Protein AF-A0A935NVR6-F1 (afdb_monomer_lite)

Structure (mmCIF, N/CA/C/O backbone):
data_AF-A0A935NVR6-F1
#
_entry.id   AF-A0A935NVR6-F1
#
loop_
_atom_site.group_PDB
_atom_site.id
_atom_site.type_symbol
_atom_site.label_atom_id
_atom_site.label_alt_id
_atom_site.label_comp_id
_atom_site.label_asym_id
_atom_site.label_entity_id
_atom_site.label_seq_id
_atom_site.pdbx_PDB_ins_code
_atom_site.Cartn_x
_atom_site.Cartn_y
_atom_site.Cartn_z
_atom_site.occupancy
_atom_site.B_iso_or_equiv
_atom_site.auth_seq_id
_atom_site.auth_comp_id
_atom_site.auth_asym_id
_atom_site.auth_atom_id
_atom_site.pdbx_PDB_model_num
ATOM 1 N N . MET A 1 1 ? 27.266 6.118 6.227 1.00 36.09 1 MET A N 1
ATOM 2 C CA . MET A 1 1 ? 27.536 4.668 6.108 1.00 36.09 1 MET A CA 1
ATOM 3 C C . MET A 1 1 ? 27.111 3.986 7.404 1.00 36.09 1 MET A C 1
ATOM 5 O O . MET A 1 1 ? 27.912 3.891 8.323 1.00 36.09 1 MET A O 1
ATOM 9 N N . GLY A 1 2 ? 25.837 3.611 7.532 1.00 36.72 2 GLY A N 1
ATOM 10 C CA . GLY A 1 2 ? 25.325 2.895 8.706 1.00 36.72 2 GLY A CA 1
ATOM 11 C C . GLY A 1 2 ? 25.130 1.425 8.355 1.00 36.72 2 GLY A C 1
ATOM 12 O O . GLY A 1 2 ? 24.302 1.118 7.507 1.00 36.72 2 GLY A O 1
ATOM 13 N N . GLY A 1 3 ? 25.930 0.537 8.948 1.00 35.28 3 GLY A N 1
ATOM 14 C CA . GLY A 1 3 ? 25.807 -0.911 8.774 1.00 35.28 3 GLY A CA 1
ATOM 15 C C . GLY A 1 3 ? 24.832 -1.512 9.786 1.00 35.28 3 GLY A C 1
ATOM 16 O O . GLY A 1 3 ? 24.908 -1.201 10.973 1.00 35.28 3 GLY A O 1
ATOM 17 N N . CYS A 1 4 ? 23.935 -2.382 9.319 1.00 40.88 4 CYS A N 1
ATOM 18 C CA . CYS A 1 4 ? 23.028 -3.160 10.161 1.00 40.88 4 CYS A CA 1
ATOM 19 C C . CYS A 1 4 ? 23.817 -4.116 11.069 1.00 40.88 4 CYS A C 1
ATOM 21 O O . CYS A 1 4 ? 24.561 -4.975 10.598 1.00 40.88 4 CYS A O 1
ATOM 23 N N . THR A 1 5 ? 23.627 -3.994 12.380 1.00 45.00 5 THR A N 1
ATOM 24 C CA . THR A 1 5 ? 24.368 -4.700 13.438 1.00 45.00 5 THR A CA 1
ATOM 25 C C . THR A 1 5 ? 23.929 -6.149 13.685 1.00 45.00 5 THR A C 1
ATOM 27 O O . THR A 1 5 ? 24.267 -6.698 14.728 1.00 45.00 5 THR A O 1
ATOM 30 N N . ASN A 1 6 ? 23.209 -6.802 12.761 1.00 38.66 6 ASN A N 1
ATOM 31 C CA . ASN A 1 6 ? 22.707 -8.162 13.014 1.00 38.66 6 ASN A CA 1
ATOM 32 C C . ASN A 1 6 ? 22.771 -9.156 11.839 1.00 38.66 6 ASN A C 1
ATOM 34 O O . ASN A 1 6 ? 22.177 -10.226 11.918 1.00 38.66 6 ASN A O 1
ATOM 38 N N . CYS A 1 7 ? 23.500 -8.853 10.760 1.00 45.50 7 CYS A N 1
ATOM 39 C CA . CYS A 1 7 ? 23.651 -9.783 9.635 1.00 45.50 7 CYS A CA 1
ATOM 40 C C . CYS A 1 7 ? 25.090 -10.309 9.566 1.00 45.50 7 CYS A C 1
ATOM 42 O O . CYS A 1 7 ? 25.981 -9.640 9.048 1.00 45.50 7 CYS A O 1
ATOM 44 N N . GLY A 1 8 ? 25.317 -11.532 10.052 1.00 38.88 8 GLY A N 1
ATOM 45 C CA . GLY A 1 8 ? 26.597 -12.252 9.954 1.00 38.88 8 GLY A CA 1
ATOM 46 C C . GLY A 1 8 ? 26.987 -12.711 8.538 1.00 38.88 8 GLY A C 1
ATOM 47 O O . GLY A 1 8 ? 27.864 -13.554 8.397 1.00 38.88 8 GLY A O 1
ATOM 48 N N . GLY A 1 9 ? 26.359 -12.175 7.488 1.00 39.62 9 GLY A N 1
ATOM 49 C CA . GLY A 1 9 ? 26.664 -12.488 6.093 1.00 39.62 9 GLY A CA 1
ATOM 50 C C . GLY A 1 9 ? 26.356 -11.297 5.192 1.00 39.62 9 GLY A C 1
ATOM 51 O O . GLY A 1 9 ? 25.198 -11.059 4.862 1.00 39.62 9 GLY A O 1
ATOM 52 N N . LYS A 1 10 ? 27.389 -10.538 4.805 1.00 43.16 10 LYS A N 1
ATOM 53 C CA . LYS A 1 10 ? 27.261 -9.421 3.852 1.00 43.16 10 LYS A CA 1
ATOM 54 C C . LYS A 1 10 ? 26.936 -9.903 2.430 1.00 43.16 10 LYS A C 1
ATOM 56 O O . LYS A 1 10 ? 26.136 -9.273 1.762 1.00 43.16 10 LYS A O 1
ATOM 61 N N . SER A 1 11 ? 27.446 -11.063 2.014 1.00 45.91 11 SER A N 1
ATOM 62 C CA . SER A 1 11 ? 27.237 -11.588 0.655 1.00 45.91 11 SER A CA 1
ATOM 63 C C . SER A 1 11 ? 25.777 -11.946 0.345 1.00 45.91 11 SER A C 1
ATOM 65 O O . SER A 1 11 ? 25.247 -11.529 -0.674 1.00 45.91 11 SER A O 1
ATOM 67 N N . GLY A 1 12 ? 25.078 -12.648 1.244 1.00 44.94 12 GLY A N 1
ATOM 68 C CA . GLY A 1 12 ? 23.706 -13.107 0.970 1.00 44.94 12 GLY A CA 1
ATOM 69 C C . GLY A 1 12 ? 22.641 -11.999 0.941 1.00 44.94 12 GLY A C 1
ATOM 70 O O . GLY A 1 12 ? 21.592 -12.173 0.325 1.00 44.94 12 GLY A O 1
ATOM 71 N N . CYS A 1 13 ? 22.891 -10.865 1.606 1.00 52.59 13 CYS A N 1
ATOM 72 C CA . CYS A 1 13 ? 21.997 -9.704 1.563 1.00 52.59 13 CYS A CA 1
ATOM 73 C C . CYS A 1 13 ? 22.160 -8.934 0.245 1.00 52.59 13 CYS A C 1
ATOM 75 O O . CYS A 1 13 ? 21.165 -8.547 -0.368 1.00 52.59 13 CYS A O 1
ATOM 77 N N . ASP A 1 14 ? 23.408 -8.770 -0.201 1.00 60.66 14 ASP A N 1
ATOM 78 C CA . ASP A 1 14 ? 23.751 -8.022 -1.410 1.00 60.66 14 ASP A CA 1
ATOM 79 C C . ASP A 1 14 ? 23.293 -8.762 -2.680 1.00 60.66 14 ASP A C 1
ATOM 81 O O . ASP A 1 14 ? 22.698 -8.140 -3.557 1.00 60.66 14 ASP A O 1
ATOM 85 N N . ASP A 1 15 ? 23.436 -10.093 -2.742 1.00 61.56 15 ASP A N 1
ATOM 86 C CA . ASP A 1 15 ? 22.989 -10.896 -3.895 1.00 61.56 15 ASP A CA 1
ATOM 87 C C . ASP A 1 15 ? 21.458 -10.875 -4.060 1.00 61.56 15 ASP A C 1
ATOM 89 O O . ASP A 1 15 ? 20.931 -10.708 -5.164 1.00 61.56 15 ASP A O 1
ATOM 93 N N . ARG A 1 16 ? 20.717 -10.989 -2.947 1.00 64.62 16 ARG A N 1
ATOM 94 C CA . ARG A 1 16 ? 19.247 -10.919 -2.953 1.00 64.62 16 ARG A CA 1
ATOM 95 C C . ARG A 1 16 ? 18.756 -9.528 -3.355 1.00 64.62 16 ARG A C 1
ATOM 97 O O . ARG A 1 16 ? 17.796 -9.427 -4.120 1.00 64.62 16 ARG A O 1
ATOM 104 N N . LYS A 1 17 ? 19.400 -8.467 -2.858 1.00 71.62 17 LYS A N 1
ATOM 105 C CA . LYS A 1 17 ? 19.086 -7.083 -3.245 1.00 71.62 17 LYS A CA 1
ATOM 106 C C . LYS A 1 17 ? 19.422 -6.818 -4.713 1.00 71.62 17 LYS A C 1
ATOM 108 O O . LYS A 1 17 ? 18.614 -6.205 -5.401 1.00 71.62 17 LYS A O 1
ATOM 113 N N . GLY A 1 18 ? 20.546 -7.332 -5.211 1.00 74.69 18 GLY A N 1
ATOM 114 C CA . GLY A 1 18 ? 20.937 -7.216 -6.618 1.00 74.69 18 GLY A CA 1
ATOM 115 C C . GLY A 1 18 ? 19.933 -7.875 -7.568 1.00 74.69 18 GLY A C 1
ATOM 116 O O . GLY A 1 18 ? 19.518 -7.258 -8.550 1.00 74.69 18 GLY A O 1
ATOM 117 N N . GLY A 1 19 ? 19.473 -9.089 -7.243 1.00 81.50 19 GLY A N 1
ATOM 118 C CA . GLY A 1 19 ? 18.429 -9.773 -8.014 1.00 81.50 19 GLY A CA 1
ATOM 119 C C . GLY A 1 19 ? 17.084 -9.040 -7.986 1.00 81.50 19 GLY A C 1
ATOM 120 O O . GLY A 1 19 ? 16.441 -8.890 -9.022 1.00 81.50 19 GLY A O 1
ATOM 121 N N . MET A 1 20 ? 16.687 -8.523 -6.818 1.00 88.75 20 MET A N 1
ATOM 122 C CA . MET A 1 20 ? 15.467 -7.722 -6.668 1.00 88.75 20 MET A CA 1
ATOM 123 C C . MET A 1 20 ? 15.516 -6.444 -7.515 1.00 88.75 20 MET A C 1
ATOM 125 O O . MET A 1 20 ? 14.575 -6.178 -8.257 1.00 88.75 20 MET A O 1
ATOM 129 N N . MET A 1 21 ? 16.604 -5.673 -7.437 1.00 92.31 21 MET A N 1
ATOM 130 C CA . MET A 1 21 ? 16.729 -4.426 -8.197 1.00 92.31 21 MET A CA 1
ATOM 131 C C . MET A 1 21 ? 16.823 -4.669 -9.702 1.00 92.31 21 MET A C 1
ATOM 133 O O . MET A 1 21 ? 16.224 -3.922 -10.463 1.00 92.31 21 MET A O 1
ATOM 137 N N . SER A 1 22 ? 17.448 -5.768 -10.135 1.00 92.19 22 SER A N 1
ATOM 138 C CA . SER A 1 22 ? 17.452 -6.148 -11.556 1.00 92.19 22 SER A CA 1
ATOM 139 C C . SER A 1 22 ? 16.031 -6.384 -12.089 1.00 92.19 22 SER A C 1
ATOM 141 O O . SER A 1 22 ? 15.703 -5.940 -13.186 1.00 92.19 22 SER A O 1
ATOM 143 N N . ALA A 1 23 ? 15.166 -7.034 -11.299 1.00 93.62 23 ALA A N 1
ATOM 144 C CA . ALA A 1 23 ? 13.764 -7.239 -11.669 1.00 93.62 23 ALA A CA 1
ATOM 145 C C . ALA A 1 23 ? 12.968 -5.922 -11.699 1.00 93.62 23 ALA A C 1
ATOM 147 O O . ALA A 1 23 ? 12.101 -5.745 -12.554 1.00 93.62 23 ALA A O 1
ATOM 148 N N . VAL A 1 24 ? 13.264 -4.991 -10.786 1.00 95.69 24 VAL A N 1
ATOM 149 C CA . VAL A 1 24 ? 12.685 -3.637 -10.794 1.00 95.69 24 VAL A CA 1
ATOM 150 C C . VAL A 1 24 ? 13.101 -2.881 -12.053 1.00 95.69 24 VAL A C 1
ATOM 152 O O . VAL A 1 24 ? 12.237 -2.341 -12.738 1.00 95.69 24 VAL A O 1
ATOM 155 N N . ASP A 1 25 ? 14.387 -2.876 -12.391 1.00 95.38 25 ASP A N 1
ATOM 156 C CA . ASP A 1 25 ? 14.913 -2.160 -13.556 1.00 95.38 25 ASP A CA 1
ATOM 157 C C . ASP A 1 25 ? 14.345 -2.713 -14.870 1.00 95.38 25 ASP A C 1
ATOM 159 O O . ASP A 1 25 ? 13.974 -1.945 -15.765 1.00 95.38 25 ASP A O 1
ATOM 163 N N . GLU A 1 26 ? 14.217 -4.041 -14.978 1.00 95.62 26 GLU A N 1
ATOM 164 C CA . GLU A 1 26 ? 13.556 -4.697 -16.110 1.00 95.62 26 GLU A CA 1
ATOM 165 C C . GLU A 1 26 ? 12.088 -4.267 -16.214 1.00 95.62 26 GLU A C 1
ATOM 167 O O . GLU A 1 26 ? 11.641 -3.841 -17.284 1.00 95.62 26 GLU A O 1
ATOM 172 N N . ALA A 1 27 ? 11.347 -4.325 -15.101 1.00 96.62 27 ALA A N 1
ATOM 173 C CA . ALA A 1 27 ? 9.946 -3.926 -15.069 1.00 96.62 27 ALA A CA 1
ATOM 174 C C . ALA A 1 27 ? 9.778 -2.453 -15.457 1.00 96.62 27 ALA A C 1
ATOM 176 O O . ALA A 1 27 ? 8.962 -2.149 -16.319 1.00 96.62 27 ALA A O 1
ATOM 177 N N . LEU A 1 28 ? 10.572 -1.538 -14.892 1.00 97.25 28 LEU A N 1
ATOM 178 C CA . LEU A 1 28 ? 10.498 -0.113 -15.218 1.00 97.25 28 LEU A CA 1
ATOM 179 C C . LEU A 1 28 ? 10.845 0.172 -16.680 1.00 97.25 28 LEU A C 1
ATOM 181 O O . LEU A 1 28 ? 10.171 0.982 -17.311 1.00 97.25 28 LEU A O 1
ATOM 185 N N . THR A 1 29 ? 11.862 -0.495 -17.231 1.00 96.50 29 THR A N 1
ATOM 186 C CA . THR A 1 29 ? 12.265 -0.316 -18.637 1.00 96.50 29 THR A CA 1
ATOM 187 C C . THR A 1 29 ? 11.150 -0.717 -19.599 1.00 96.50 29 THR A C 1
ATOM 189 O O . THR A 1 29 ? 10.956 -0.057 -20.619 1.00 96.50 29 THR A O 1
ATOM 192 N N . ARG A 1 30 ? 10.413 -1.783 -19.276 1.00 96.94 30 ARG A N 1
ATOM 193 C CA . ARG A 1 30 ? 9.270 -2.248 -20.070 1.00 96.94 30 ARG A CA 1
ATOM 194 C C . ARG A 1 30 ? 8.037 -1.377 -19.865 1.00 96.94 30 ARG A C 1
ATOM 196 O O . ARG A 1 30 ? 7.423 -0.961 -20.835 1.00 96.94 30 ARG A O 1
ATOM 203 N N . LEU A 1 31 ? 7.711 -1.073 -18.609 1.00 96.88 31 LEU A N 1
ATOM 204 C CA . LEU A 1 31 ? 6.542 -0.277 -18.237 1.00 96.88 31 LEU A CA 1
ATOM 205 C C . LEU A 1 31 ? 6.630 1.163 -18.722 1.00 96.88 31 LEU A C 1
ATOM 207 O O . LEU A 1 31 ? 5.601 1.757 -18.995 1.00 96.88 31 LEU A O 1
ATOM 211 N N . TYR A 1 32 ? 7.825 1.740 -18.806 1.00 97.19 32 TYR A N 1
ATOM 212 C CA . TYR A 1 32 ? 8.013 3.140 -19.172 1.00 97.19 32 TYR A CA 1
ATOM 213 C C . TYR A 1 32 ? 9.076 3.266 -20.268 1.00 97.19 32 TYR A C 1
ATOM 215 O O . TYR A 1 32 ? 10.191 3.727 -19.998 1.00 97.19 32 TYR A O 1
ATOM 223 N N . PRO A 1 33 ? 8.752 2.920 -21.528 1.00 96.56 33 PRO A N 1
ATOM 224 C CA . PRO A 1 33 ? 9.693 3.055 -22.639 1.00 96.56 33 PRO A CA 1
ATOM 225 C C . PRO A 1 33 ? 10.154 4.505 -22.852 1.00 96.56 33 PRO A C 1
ATOM 227 O O . PRO A 1 33 ? 11.300 4.742 -23.241 1.00 96.56 33 PRO A O 1
ATOM 230 N N . SER A 1 34 ? 9.288 5.485 -22.551 1.00 96.75 34 SER A N 1
ATOM 231 C CA . SER A 1 34 ? 9.629 6.915 -22.584 1.00 96.75 34 SER A CA 1
ATOM 232 C C . SER A 1 34 ? 10.540 7.346 -21.430 1.00 96.75 34 SER A C 1
ATOM 234 O O . SER A 1 34 ? 11.115 8.433 -21.479 1.00 96.75 34 SER A O 1
ATOM 236 N N . ARG A 1 35 ? 10.685 6.498 -20.401 1.00 96.88 35 ARG A N 1
ATOM 237 C CA . ARG A 1 35 ? 11.313 6.800 -19.109 1.00 96.88 35 ARG A CA 1
ATOM 238 C C . ARG A 1 35 ? 10.710 8.023 -18.418 1.00 96.88 35 ARG A C 1
ATOM 240 O O . ARG A 1 35 ? 11.396 8.692 -17.653 1.00 96.88 35 ARG A O 1
ATOM 247 N N . THR A 1 36 ? 9.440 8.327 -18.669 1.00 96.81 36 THR A N 1
ATOM 248 C CA . THR A 1 36 ? 8.751 9.481 -18.081 1.00 96.81 36 THR A CA 1
ATOM 249 C C . THR A 1 36 ? 7.677 9.017 -17.115 1.00 96.81 36 THR A C 1
ATOM 251 O O . THR A 1 36 ? 6.835 8.183 -17.444 1.00 96.81 36 THR A O 1
ATOM 254 N N . TRP A 1 37 ? 7.683 9.564 -15.902 1.00 95.56 37 TRP A N 1
ATOM 255 C CA . TRP A 1 37 ? 6.614 9.299 -14.946 1.00 95.56 37 TRP A CA 1
ATOM 256 C C . TRP A 1 37 ? 5.251 9.766 -15.471 1.00 95.56 37 TRP A C 1
ATOM 258 O O . TRP A 1 37 ? 5.131 10.850 -16.037 1.00 95.56 37 TRP A O 1
ATOM 268 N N . GLY A 1 38 ? 4.219 8.957 -15.226 1.00 93.56 38 GLY A N 1
ATOM 269 C CA . GLY A 1 38 ? 2.853 9.222 -15.686 1.00 93.56 38 GLY A CA 1
ATOM 270 C C . GLY A 1 38 ? 2.541 8.695 -17.089 1.00 93.56 38 GLY A C 1
ATOM 271 O O . GLY A 1 38 ? 1.395 8.783 -17.508 1.00 93.56 38 GLY A O 1
ATOM 272 N N . GLU A 1 39 ? 3.515 8.092 -17.778 1.00 95.19 39 GLU A N 1
ATOM 273 C CA . GLU A 1 39 ? 3.342 7.518 -19.121 1.00 95.19 39 GLU A CA 1
ATOM 274 C C . GLU A 1 39 ? 3.639 6.003 -19.145 1.00 95.19 39 GLU A C 1
ATOM 276 O O . GLU A 1 39 ? 4.589 5.579 -19.809 1.00 95.19 39 GLU A O 1
ATOM 281 N N . PRO A 1 40 ? 2.904 5.168 -18.379 1.00 94.94 40 PRO A N 1
ATOM 282 C CA . PRO A 1 40 ? 3.081 3.725 -18.464 1.00 94.94 40 PRO A CA 1
ATOM 283 C C . PRO A 1 40 ? 2.569 3.180 -19.806 1.00 94.94 40 PRO A C 1
ATOM 285 O O . PRO A 1 40 ? 1.602 3.686 -20.372 1.00 94.94 40 PRO A O 1
ATOM 288 N N . ASP A 1 41 ? 3.191 2.109 -20.286 1.00 96.19 41 ASP A N 1
ATOM 289 C CA . ASP A 1 41 ? 2.667 1.264 -21.353 1.00 96.19 41 ASP A CA 1
ATOM 290 C C . ASP A 1 41 ? 1.734 0.205 -20.744 1.00 96.19 41 ASP A C 1
ATOM 292 O O . ASP A 1 41 ? 2.172 -0.757 -20.102 1.00 96.19 41 ASP A O 1
ATOM 296 N N . ASP A 1 42 ? 0.428 0.397 -20.935 1.00 93.19 42 ASP A N 1
ATOM 297 C CA . ASP A 1 42 ? -0.610 -0.486 -20.394 1.00 93.19 42 ASP A CA 1
ATOM 298 C C . ASP A 1 42 ? -0.537 -1.911 -20.963 1.00 93.19 42 ASP A C 1
ATOM 300 O O . ASP A 1 42 ? -0.896 -2.874 -20.277 1.00 93.19 42 ASP A O 1
ATOM 304 N N . ALA A 1 43 ? -0.055 -2.082 -22.200 1.00 94.38 43 ALA A N 1
ATOM 305 C CA . ALA A 1 43 ? 0.101 -3.405 -22.796 1.00 94.38 43 ALA A CA 1
ATOM 306 C C . ALA A 1 43 ? 1.255 -4.165 -22.131 1.00 94.38 43 ALA A C 1
ATOM 308 O O . ALA A 1 43 ? 1.122 -5.358 -21.840 1.00 94.38 43 ALA A O 1
ATOM 309 N N . GLU A 1 44 ? 2.356 -3.477 -21.825 1.00 96.06 44 GLU A N 1
ATOM 310 C CA . GLU A 1 44 ? 3.467 -4.056 -21.063 1.00 96.06 44 GLU A CA 1
ATOM 311 C C . GLU A 1 44 ? 3.087 -4.327 -19.605 1.00 96.06 44 GLU A C 1
ATOM 313 O O . GLU A 1 44 ? 3.441 -5.385 -19.079 1.00 96.06 44 GLU A O 1
ATOM 318 N N . ALA A 1 45 ? 2.309 -3.447 -18.966 1.00 92.06 45 ALA A N 1
ATOM 319 C CA . ALA A 1 45 ? 1.763 -3.692 -17.629 1.00 92.06 45 ALA A CA 1
ATOM 320 C C . ALA A 1 45 ? 0.916 -4.971 -17.596 1.00 92.06 45 ALA A C 1
ATOM 322 O O . ALA A 1 45 ? 1.118 -5.850 -16.751 1.00 92.06 45 ALA A O 1
ATOM 323 N N . LEU A 1 46 ? 0.024 -5.124 -18.575 1.00 92.38 46 LEU A N 1
ATOM 324 C CA . LEU A 1 46 ? -0.792 -6.321 -18.729 1.00 92.38 46 LEU A CA 1
ATOM 325 C C . LEU A 1 46 ? 0.071 -7.568 -18.974 1.00 92.38 46 LEU A C 1
ATOM 327 O O . LEU A 1 46 ? -0.165 -8.611 -18.363 1.00 92.38 46 LEU A O 1
ATOM 331 N N . ALA A 1 47 ? 1.084 -7.472 -19.837 1.00 93.62 47 ALA A N 1
ATOM 332 C CA . ALA A 1 47 ? 1.982 -8.581 -20.153 1.00 93.62 47 ALA A CA 1
ATOM 333 C C . ALA A 1 47 ? 2.815 -9.025 -18.939 1.00 93.62 47 ALA A C 1
ATOM 335 O O . ALA A 1 47 ? 2.928 -10.224 -18.682 1.00 93.62 47 ALA A O 1
ATOM 336 N N . LEU A 1 48 ? 3.361 -8.083 -18.164 1.00 93.81 48 LEU A N 1
ATOM 337 C CA . LEU A 1 48 ? 4.111 -8.360 -16.932 1.00 93.81 48 LEU A CA 1
ATOM 338 C C . LEU A 1 48 ? 3.260 -9.069 -15.877 1.00 93.81 48 LEU A C 1
ATOM 340 O O . LEU A 1 48 ? 3.771 -9.903 -15.132 1.00 93.81 48 LEU A O 1
ATOM 344 N N . ARG A 1 49 ? 1.958 -8.775 -15.832 1.00 90.50 49 ARG A N 1
ATOM 345 C CA . ARG A 1 49 ? 0.997 -9.450 -14.951 1.00 90.50 49 ARG A CA 1
ATOM 346 C C . ARG A 1 49 ? 0.518 -10.807 -15.460 1.00 90.50 49 ARG A C 1
ATOM 348 O O . ARG A 1 49 ? -0.259 -11.446 -14.763 1.00 90.50 49 ARG A O 1
ATOM 355 N N . GLY A 1 50 ? 0.971 -11.261 -16.628 1.00 90.69 50 GLY A N 1
ATOM 356 C CA . GLY A 1 50 ? 0.539 -12.533 -17.215 1.00 90.69 50 GLY A CA 1
ATOM 357 C C . GLY A 1 50 ? -0.758 -12.440 -18.027 1.00 90.69 50 GLY A C 1
ATOM 358 O O . GLY A 1 50 ? -1.371 -13.464 -18.323 1.00 90.69 50 GLY A O 1
ATOM 359 N N . GLY A 1 51 ? -1.173 -11.235 -18.420 1.00 91.31 51 GLY A N 1
ATOM 360 C CA . GLY A 1 51 ? -2.342 -10.998 -19.263 1.00 91.31 51 GLY A CA 1
ATOM 361 C C . GLY A 1 51 ? -3.624 -10.662 -18.493 1.00 91.31 51 GLY A C 1
ATOM 362 O O . GLY A 1 51 ? -3.670 -10.651 -17.265 1.00 91.31 51 GLY A O 1
ATOM 363 N N . ALA A 1 52 ? -4.703 -10.412 -19.241 1.00 88.88 52 ALA A N 1
ATOM 364 C CA . ALA A 1 52 ? -5.996 -10.002 -18.683 1.00 88.88 52 ALA A CA 1
ATOM 365 C C . ALA A 1 52 ? -6.636 -11.048 -17.762 1.00 88.88 52 ALA A C 1
ATOM 367 O O . ALA A 1 52 ? -7.296 -10.677 -16.799 1.00 88.88 52 ALA A O 1
ATOM 368 N N . ALA A 1 53 ? -6.420 -12.340 -18.029 1.00 89.50 53 ALA A N 1
ATOM 369 C CA . ALA A 1 53 ? -6.936 -13.412 -17.180 1.00 89.50 53 ALA A CA 1
ATOM 370 C C . ALA A 1 53 ? -6.317 -13.361 -15.773 1.00 89.50 53 ALA A C 1
ATOM 372 O O . ALA A 1 53 ? -7.041 -13.318 -14.787 1.00 89.50 53 ALA A O 1
ATOM 373 N N . ALA A 1 54 ? -4.989 -13.247 -15.687 1.00 88.94 54 ALA A N 1
ATOM 374 C CA . ALA A 1 54 ? -4.284 -13.164 -14.410 1.00 88.94 54 ALA A CA 1
ATOM 375 C C . ALA A 1 54 ? -4.629 -11.886 -13.623 1.00 88.94 54 ALA A C 1
ATOM 377 O O . ALA A 1 54 ? -4.680 -11.903 -12.394 1.00 88.94 54 ALA A O 1
ATOM 378 N N . LEU A 1 55 ? -4.896 -10.771 -14.314 1.00 86.12 55 LEU A N 1
ATOM 379 C CA . LEU A 1 55 ? -5.380 -9.552 -13.663 1.00 86.12 55 LEU A CA 1
ATOM 380 C C . LEU A 1 55 ? -6.823 -9.708 -13.153 1.00 86.12 55 LEU A C 1
ATOM 382 O O . LEU A 1 55 ? -7.127 -9.253 -12.055 1.00 86.12 55 LEU A O 1
ATOM 386 N N . ALA A 1 56 ? -7.695 -10.380 -13.908 1.00 88.75 56 ALA A N 1
ATOM 387 C CA . ALA A 1 56 ? -9.075 -10.645 -13.500 1.00 88.75 56 ALA A CA 1
ATOM 388 C C . ALA A 1 56 ? -9.178 -11.610 -12.303 1.00 88.75 56 ALA A C 1
ATOM 390 O O . ALA A 1 56 ? -10.119 -11.506 -11.524 1.00 88.75 56 ALA A O 1
ATOM 391 N N . GLU A 1 57 ? -8.208 -12.512 -12.137 1.00 92.75 57 GLU A N 1
ATOM 392 C CA . GLU A 1 57 ? -8.100 -13.424 -10.987 1.00 92.75 57 GLU A CA 1
ATOM 393 C C . GLU A 1 57 ? -7.514 -12.747 -9.734 1.00 92.75 57 GLU A C 1
ATOM 395 O O . GLU A 1 57 ? -7.607 -13.288 -8.629 1.00 92.75 57 GLU A O 1
ATOM 400 N N . LEU A 1 58 ? -6.934 -11.547 -9.867 1.00 91.38 58 LEU A N 1
ATOM 401 C CA . LEU A 1 58 ? -6.264 -10.852 -8.766 1.00 91.38 58 LEU A CA 1
ATOM 402 C C . LEU A 1 58 ? -7.143 -10.676 -7.512 1.00 91.38 58 LEU A C 1
ATOM 404 O O . LEU A 1 58 ? -6.624 -10.899 -6.419 1.00 91.38 58 LEU A O 1
ATOM 408 N N . PRO A 1 59 ? -8.448 -10.351 -7.599 1.00 94.50 59 PRO A N 1
ATOM 409 C CA . PRO A 1 59 ? -9.297 -10.262 -6.414 1.00 94.50 59 PRO A CA 1
ATOM 410 C C . PRO A 1 59 ? -9.374 -11.561 -5.601 1.00 94.50 59 PRO A C 1
ATOM 412 O O . PRO A 1 59 ? -9.337 -11.516 -4.371 1.00 94.50 59 PRO A O 1
ATOM 415 N N . GLU A 1 60 ? -9.428 -12.719 -6.262 1.00 96.06 60 GLU A N 1
ATOM 416 C CA . GLU A 1 60 ? -9.467 -14.030 -5.596 1.00 96.06 60 GLU A CA 1
ATOM 417 C C . GLU A 1 60 ? -8.107 -14.386 -4.980 1.00 96.06 60 GLU A C 1
ATOM 419 O O . GLU A 1 60 ? -8.032 -14.899 -3.857 1.00 96.06 60 GLU A O 1
ATOM 424 N N . VAL A 1 61 ? -7.021 -14.042 -5.680 1.00 95.75 61 VAL A N 1
ATOM 425 C CA . VAL A 1 61 ? -5.647 -14.164 -5.173 1.00 95.75 61 VAL A CA 1
ATOM 426 C C . VAL A 1 61 ? -5.464 -13.314 -3.914 1.00 95.75 61 VAL A C 1
ATOM 428 O O . VAL A 1 61 ? -4.904 -13.791 -2.928 1.00 95.75 61 VAL A O 1
ATOM 431 N N . LEU A 1 62 ? -5.966 -12.076 -3.910 1.00 97.62 62 LEU A N 1
ATOM 432 C CA . LEU A 1 62 ? -5.886 -11.171 -2.762 1.00 97.62 62 LEU A CA 1
ATOM 433 C C . LEU A 1 62 ? -6.739 -11.636 -1.586 1.00 97.62 62 LEU A C 1
ATOM 435 O O . LEU A 1 62 ? -6.292 -11.509 -0.449 1.00 97.62 62 LEU A O 1
ATOM 439 N N . ALA A 1 63 ? -7.929 -12.183 -1.839 1.00 97.69 63 ALA A N 1
ATOM 440 C CA . ALA A 1 63 ? -8.755 -12.779 -0.792 1.00 97.69 63 ALA A CA 1
ATOM 441 C C . ALA A 1 63 ? -8.029 -13.958 -0.123 1.00 97.69 63 ALA A C 1
ATOM 443 O O . ALA A 1 63 ? -7.894 -13.985 1.098 1.00 97.69 63 ALA A O 1
ATOM 444 N N . SER A 1 64 ? -7.462 -14.864 -0.926 1.00 98.25 64 SER A N 1
ATOM 445 C CA . SER A 1 64 ? -6.689 -16.011 -0.428 1.00 98.25 64 SER A CA 1
ATOM 446 C C . SER A 1 64 ? -5.451 -15.568 0.363 1.00 98.25 64 SER A C 1
ATOM 448 O O . SER A 1 64 ? -5.195 -16.060 1.462 1.00 98.25 64 SER A O 1
ATOM 450 N N . LEU A 1 65 ? -4.719 -14.576 -0.156 1.00 98.44 65 LEU A N 1
ATOM 451 C CA . LEU A 1 65 ? -3.568 -13.985 0.525 1.00 98.44 65 LEU A CA 1
ATOM 452 C C . LEU A 1 65 ? -3.967 -13.322 1.848 1.00 98.44 65 LEU A C 1
ATOM 454 O O . LEU A 1 65 ? -3.249 -13.454 2.838 1.00 98.44 65 LEU A O 1
ATOM 458 N N . ALA A 1 66 ? -5.092 -12.607 1.887 1.00 98.38 66 ALA A N 1
ATOM 459 C CA . ALA A 1 66 ? -5.596 -11.994 3.109 1.00 98.38 66 ALA A CA 1
ATOM 460 C C . ALA A 1 66 ? -5.939 -13.054 4.166 1.00 98.38 66 ALA A C 1
ATOM 462 O O . ALA A 1 66 ? -5.518 -12.903 5.312 1.00 98.38 66 ALA A O 1
ATOM 463 N N . ASP A 1 67 ? -6.601 -14.148 3.784 1.00 98.44 67 ASP A N 1
ATOM 464 C CA . ASP A 1 67 ? -6.919 -15.257 4.691 1.00 98.44 67 ASP A CA 1
ATOM 465 C C . ASP A 1 67 ? -5.654 -15.917 5.265 1.00 98.44 67 ASP A C 1
ATOM 467 O O . ASP A 1 67 ? -5.558 -16.158 6.476 1.00 98.44 67 ASP A O 1
ATOM 471 N N . GLU A 1 68 ? -4.641 -16.163 4.429 1.00 98.56 68 GLU A N 1
ATOM 472 C CA . GLU A 1 68 ? -3.365 -16.720 4.891 1.00 98.56 68 GLU A CA 1
ATOM 473 C C . GLU A 1 68 ? -2.628 -15.748 5.821 1.00 98.56 68 GLU A C 1
ATOM 475 O O . GLU A 1 68 ? -2.159 -16.146 6.892 1.00 98.56 68 GLU A O 1
ATOM 480 N N . LEU A 1 69 ? -2.591 -14.455 5.478 1.00 98.38 69 LEU A N 1
ATOM 481 C CA . LEU A 1 69 ? -2.030 -13.414 6.342 1.00 98.38 69 LEU A CA 1
ATOM 482 C C . LEU A 1 69 ? -2.768 -13.336 7.684 1.00 98.38 69 LEU A C 1
ATOM 484 O O . LEU A 1 69 ? -2.114 -13.197 8.721 1.00 98.38 69 LEU A O 1
ATOM 488 N N . ALA A 1 70 ? -4.098 -13.447 7.699 1.00 98.12 70 ALA A N 1
ATOM 489 C CA . ALA A 1 70 ? -4.891 -13.431 8.925 1.00 98.12 70 ALA A CA 1
ATOM 490 C C . ALA A 1 70 ? -4.529 -14.599 9.842 1.00 98.12 70 ALA A C 1
ATOM 492 O O . ALA A 1 70 ? -4.282 -14.400 11.038 1.00 98.12 70 ALA A O 1
ATOM 493 N N . SER A 1 71 ? -4.458 -15.802 9.268 1.00 98.12 71 SER A N 1
ATOM 494 C CA . SER A 1 71 ? -4.108 -17.035 9.974 1.00 98.12 71 SER A CA 1
ATOM 495 C C . SER A 1 71 ? -2.689 -16.971 10.537 1.00 98.12 71 SER A C 1
ATOM 497 O O . SER A 1 71 ? -2.477 -17.099 11.750 1.00 98.12 71 SER A O 1
ATOM 499 N N . GLU A 1 72 ? -1.710 -16.682 9.680 1.00 97.81 72 GLU A N 1
ATOM 500 C CA . GLU A 1 72 ? -0.305 -16.653 10.061 1.00 97.81 72 GLU A CA 1
ATOM 501 C C . GLU A 1 72 ? -0.043 -15.543 11.078 1.00 97.81 72 GLU A C 1
ATOM 503 O O . GLU A 1 72 ? 0.487 -15.772 12.173 1.00 97.81 72 GLU A O 1
ATOM 508 N N . LEU A 1 73 ? -0.459 -14.317 10.779 1.00 96.75 73 LEU A N 1
ATOM 509 C CA . LEU A 1 73 ? -0.164 -13.166 11.628 1.00 96.75 73 LEU A CA 1
ATOM 510 C C . LEU A 1 73 ? -1.090 -13.070 12.843 1.00 96.75 73 LEU A C 1
ATOM 512 O O . LEU A 1 73 ? -0.829 -12.241 13.721 1.00 96.75 73 LEU A O 1
ATOM 516 N N . ARG A 1 74 ? -2.128 -13.914 12.928 1.00 96.19 74 ARG A N 1
ATOM 517 C CA . ARG A 1 74 ? -3.166 -13.877 13.971 1.00 96.19 74 ARG A CA 1
ATOM 518 C C . ARG A 1 74 ? -3.711 -12.459 14.132 1.00 96.19 74 ARG A C 1
ATOM 520 O O . ARG A 1 74 ? -3.640 -11.865 15.210 1.00 96.19 74 ARG A O 1
ATOM 527 N N . ALA A 1 75 ? -4.141 -11.887 13.016 1.00 96.25 75 ALA A N 1
ATOM 528 C CA . ALA A 1 75 ? -4.571 -10.501 12.899 1.00 96.25 75 ALA A CA 1
ATOM 529 C C . ALA A 1 75 ? -5.796 -10.399 12.000 1.00 96.25 75 ALA A C 1
ATOM 531 O O . ALA A 1 75 ? -5.963 -11.204 11.092 1.00 96.25 75 ALA A O 1
ATOM 532 N N . ALA A 1 76 ? -6.620 -9.378 12.226 1.00 96.94 76 ALA A N 1
ATOM 533 C CA . ALA A 1 76 ? -7.656 -9.029 11.267 1.00 96.94 76 ALA A CA 1
ATOM 534 C C . ALA A 1 76 ? -7.009 -8.459 9.996 1.00 96.94 76 ALA A C 1
ATOM 536 O O . ALA A 1 76 ? -6.096 -7.627 10.087 1.00 96.94 76 ALA A O 1
ATOM 537 N N . THR A 1 77 ? -7.489 -8.904 8.838 1.00 97.75 77 THR A N 1
ATOM 538 C CA . THR A 1 77 ? -7.013 -8.473 7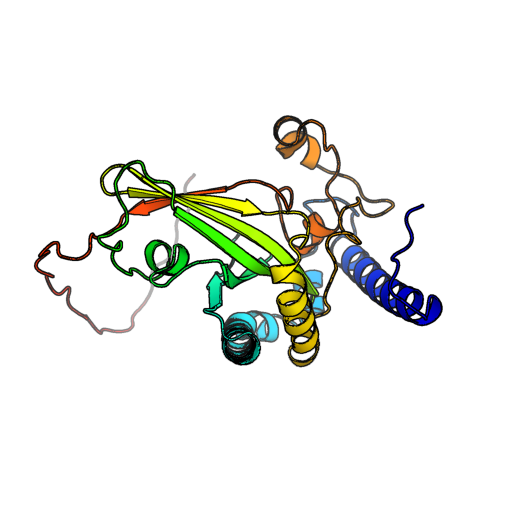.523 1.00 97.75 77 THR A CA 1
ATOM 539 C C . THR A 1 77 ? -8.160 -7.979 6.660 1.00 97.75 77 THR A C 1
ATOM 541 O O . THR A 1 77 ? -9.248 -8.548 6.691 1.00 97.75 77 THR A O 1
ATOM 544 N N . PHE A 1 78 ? -7.907 -6.942 5.868 1.00 97.56 78 PHE A N 1
ATOM 545 C CA . PHE A 1 78 ? -8.921 -6.289 5.046 1.00 97.56 78 PHE A CA 1
ATOM 546 C C . PHE A 1 78 ? -8.358 -6.022 3.657 1.00 97.56 78 PHE A C 1
ATOM 548 O O . PHE A 1 78 ? -7.302 -5.399 3.530 1.00 97.56 78 PHE A O 1
ATOM 555 N N . VAL A 1 79 ? -9.054 -6.494 2.626 1.00 97.81 79 VAL A N 1
ATOM 556 C CA . VAL A 1 79 ? -8.722 -6.185 1.233 1.00 97.81 79 VAL A CA 1
ATOM 557 C C . VAL A 1 79 ? -9.409 -4.878 0.852 1.00 97.81 79 VAL A C 1
ATOM 559 O O . VAL A 1 79 ? -10.609 -4.723 1.069 1.00 97.81 79 VAL A O 1
ATOM 562 N N . ARG A 1 80 ? -8.652 -3.948 0.270 1.00 95.38 80 ARG A N 1
ATOM 563 C CA . ARG A 1 80 ? -9.162 -2.720 -0.341 1.00 95.38 80 ARG A CA 1
ATOM 564 C C . ARG A 1 80 ? -8.693 -2.679 -1.785 1.00 95.38 80 ARG A C 1
ATOM 566 O O . ARG A 1 80 ? -7.493 -2.569 -2.028 1.00 95.38 80 ARG A O 1
ATOM 573 N N . PHE A 1 81 ? -9.629 -2.737 -2.719 1.00 94.56 81 PHE A N 1
ATOM 574 C CA . PHE A 1 81 ? -9.305 -2.597 -4.132 1.00 94.56 81 PHE A CA 1
ATOM 575 C C . PHE A 1 81 ? -8.948 -1.149 -4.472 1.00 94.56 81 PHE A C 1
ATOM 577 O O . PHE A 1 81 ? -9.494 -0.213 -3.875 1.00 94.56 81 PHE A O 1
ATOM 584 N N . GLY A 1 82 ? -8.004 -0.977 -5.392 1.00 89.94 82 GLY A N 1
ATOM 585 C CA . GLY A 1 82 ? -7.666 0.324 -5.957 1.00 89.94 82 GLY A CA 1
ATOM 586 C C . GLY A 1 82 ? -8.829 0.917 -6.748 1.00 89.94 82 GLY A C 1
ATOM 587 O O . GLY A 1 82 ? -9.664 0.196 -7.295 1.00 89.94 82 GLY A O 1
ATOM 588 N N . GLY A 1 83 ? -8.888 2.248 -6.801 1.00 86.00 83 GLY A N 1
ATOM 589 C CA . GLY A 1 83 ? -9.737 2.955 -7.764 1.00 86.00 83 GLY A CA 1
ATOM 590 C C . GLY A 1 83 ? -9.151 2.927 -9.180 1.00 86.00 83 GLY A C 1
ATOM 591 O O . GLY A 1 83 ? -8.030 2.472 -9.376 1.00 86.00 83 GLY A O 1
ATOM 592 N N . GLU A 1 84 ? -9.878 3.479 -10.156 1.00 82.12 84 GLU A N 1
ATOM 593 C CA . GLU A 1 84 ? -9.454 3.519 -11.572 1.00 82.12 84 GLU A CA 1
ATOM 594 C C . GLU A 1 84 ? -8.060 4.145 -11.774 1.00 82.12 84 GLU A C 1
ATOM 596 O O . GLU A 1 84 ? -7.294 3.690 -12.619 1.00 82.12 84 GLU A O 1
ATOM 601 N N . ASP A 1 85 ? -7.708 5.139 -10.953 1.00 82.69 85 ASP A N 1
ATOM 602 C CA . ASP A 1 85 ? -6.422 5.843 -11.015 1.00 82.69 85 ASP A CA 1
ATOM 603 C C . ASP A 1 85 ? -5.353 5.271 -10.059 1.00 82.69 85 ASP A C 1
ATOM 605 O O . ASP A 1 85 ? -4.220 5.762 -10.018 1.00 82.69 85 ASP A O 1
ATOM 609 N N . GLU A 1 86 ? -5.685 4.262 -9.246 1.00 88.31 86 GLU A N 1
ATOM 610 C CA . GLU A 1 86 ? -4.754 3.651 -8.295 1.00 88.31 86 GLU A CA 1
ATOM 611 C C . GLU A 1 86 ? -4.165 2.360 -8.887 1.00 88.31 86 GLU A C 1
ATOM 613 O O . GLU A 1 86 ? -4.872 1.365 -9.006 1.00 88.31 86 GLU A O 1
ATOM 618 N N . PRO A 1 87 ? -2.856 2.299 -9.192 1.00 90.62 87 PRO A N 1
ATOM 619 C CA . PRO A 1 87 ? -2.232 1.131 -9.809 1.00 90.62 87 PRO A CA 1
ATOM 620 C C . PRO A 1 87 ? -1.929 0.025 -8.781 1.00 90.62 87 PRO A C 1
ATOM 622 O O . PRO A 1 87 ? -0.926 -0.681 -8.920 1.00 90.62 87 PRO A O 1
ATOM 625 N N . CYS A 1 88 ? -2.728 -0.076 -7.715 1.00 94.50 88 CYS A N 1
ATOM 626 C CA . CYS A 1 88 ? -2.575 -1.041 -6.632 1.00 94.50 88 CYS A CA 1
ATOM 627 C C . CYS A 1 88 ? -3.893 -1.436 -5.996 1.00 94.50 88 CYS A C 1
ATOM 629 O O . CYS A 1 88 ? -4.731 -0.584 -5.714 1.00 94.50 88 CYS A O 1
ATOM 631 N N . ASP A 1 89 ? -3.933 -2.686 -5.553 1.00 96.94 89 ASP A N 1
ATOM 632 C CA . ASP A 1 89 ? -4.798 -3.109 -4.460 1.00 96.94 89 ASP A CA 1
ATOM 633 C C . ASP A 1 89 ? -4.019 -3.172 -3.148 1.00 96.94 89 ASP A C 1
ATOM 635 O O . ASP A 1 89 ? -2.783 -3.237 -3.121 1.00 96.94 89 ASP A O 1
ATOM 639 N N . TYR A 1 90 ? -4.747 -3.187 -2.037 1.00 97.44 90 TYR A N 1
ATOM 640 C CA . TYR A 1 90 ? -4.165 -3.170 -0.706 1.00 97.44 90 TYR A CA 1
ATOM 641 C C . TYR A 1 90 ? -4.706 -4.297 0.162 1.00 97.44 90 TYR A C 1
ATOM 643 O O . TYR A 1 90 ? -5.903 -4.575 0.168 1.00 97.44 90 TYR A O 1
ATOM 651 N N . VAL A 1 91 ? -3.830 -4.878 0.978 1.00 98.44 91 VAL A N 1
ATOM 652 C CA . VAL A 1 91 ? -4.225 -5.708 2.121 1.00 98.44 91 VAL A CA 1
ATOM 653 C C . VAL A 1 91 ? -3.747 -5.026 3.395 1.00 98.44 91 VAL A C 1
ATOM 655 O O . VAL A 1 91 ? -2.547 -4.835 3.605 1.00 98.44 91 VAL A O 1
ATOM 658 N N . TYR A 1 92 ? -4.684 -4.639 4.252 1.00 98.50 92 TYR A N 1
ATOM 659 C CA . TYR A 1 92 ? -4.409 -4.043 5.553 1.00 98.50 92 TYR A CA 1
ATOM 660 C C . TYR A 1 92 ? -4.421 -5.124 6.628 1.00 98.50 92 TYR A C 1
ATOM 662 O O . TYR A 1 92 ? -5.410 -5.831 6.772 1.00 98.50 92 TYR A O 1
ATOM 670 N N . VAL A 1 93 ? -3.356 -5.221 7.420 1.00 98.25 93 VAL A N 1
ATOM 671 C CA . VAL A 1 93 ? -3.229 -6.140 8.558 1.00 98.25 93 VAL A CA 1
ATOM 672 C C . VAL A 1 93 ? -3.211 -5.333 9.852 1.00 98.25 93 VAL A C 1
ATOM 674 O O . VAL A 1 93 ? -2.257 -4.590 10.106 1.00 98.25 93 VAL A O 1
ATOM 677 N N . LEU A 1 94 ? -4.234 -5.490 10.695 1.00 97.75 94 LEU A N 1
ATOM 678 C CA . LEU A 1 94 ? -4.328 -4.798 11.982 1.00 97.75 94 LEU A CA 1
ATOM 679 C C . LEU A 1 94 ? -3.243 -5.295 12.945 1.00 97.75 94 LEU A C 1
ATOM 681 O O . LEU A 1 94 ? -3.262 -6.438 13.402 1.00 97.75 94 LEU A O 1
ATOM 685 N N . CYS A 1 95 ? -2.298 -4.420 13.275 1.00 96.69 95 CYS A N 1
ATOM 686 C CA . CYS A 1 95 ? -1.172 -4.740 14.150 1.00 96.69 95 CYS A CA 1
ATOM 687 C C . CYS A 1 95 ? -1.383 -4.238 15.578 1.00 96.69 95 CYS A C 1
ATOM 689 O O . CYS A 1 95 ? -1.048 -4.955 16.521 1.00 96.69 95 CYS A O 1
ATOM 691 N N . LEU A 1 96 ? -1.933 -3.029 15.736 1.00 96.12 96 LEU A N 1
ATOM 692 C CA . LEU A 1 96 ? -2.282 -2.429 17.027 1.00 96.12 96 LEU A CA 1
ATOM 693 C C . LEU A 1 96 ? -3.654 -1.759 16.921 1.00 96.12 96 LEU A C 1
ATOM 695 O O . LEU A 1 96 ? -3.823 -0.818 16.152 1.00 96.12 96 LEU A O 1
ATOM 699 N N . GLY A 1 97 ? -4.614 -2.239 17.703 1.00 93.88 97 GLY A N 1
ATOM 700 C CA . GLY A 1 97 ? -5.988 -1.741 17.750 1.00 93.88 97 GLY A CA 1
ATOM 701 C C . GLY A 1 97 ? -6.907 -2.773 18.393 1.00 93.88 97 GLY A C 1
ATOM 702 O O . GLY A 1 97 ? -6.431 -3.743 18.991 1.00 93.88 97 GLY A O 1
ATOM 703 N N . ARG A 1 98 ? -8.220 -2.572 18.279 1.00 90.38 98 ARG A N 1
ATOM 704 C CA . ARG A 1 98 ? -9.231 -3.507 18.791 1.00 90.38 98 ARG A CA 1
ATOM 705 C C . ARG A 1 98 ? -10.404 -3.611 17.828 1.00 90.38 98 ARG A C 1
ATOM 707 O O . ARG A 1 98 ? -10.625 -2.703 17.044 1.00 90.38 98 ARG A O 1
ATOM 714 N N . ALA A 1 99 ? -11.150 -4.707 17.911 1.00 90.19 99 ALA A N 1
ATOM 715 C CA . ALA A 1 99 ? -12.407 -4.847 17.188 1.00 90.19 99 ALA A CA 1
ATOM 716 C C . ALA A 1 99 ? -13.572 -4.221 17.990 1.00 90.19 99 ALA A C 1
ATOM 718 O O . ALA A 1 99 ? -13.593 -4.385 19.215 1.00 90.19 99 ALA A O 1
ATOM 719 N N . PRO A 1 100 ? -14.561 -3.587 17.332 1.00 92.81 100 PRO A N 1
ATOM 720 C CA . PRO A 1 100 ? -14.546 -3.183 15.924 1.00 92.81 100 PRO A CA 1
ATOM 721 C C . PRO A 1 100 ? -13.459 -2.143 15.627 1.00 92.81 100 PRO A C 1
ATOM 723 O O . PRO A 1 100 ? -13.325 -1.172 16.372 1.00 92.81 100 PRO A O 1
ATOM 726 N N . CYS A 1 101 ? -12.684 -2.362 14.563 1.00 96.56 101 CYS A N 1
ATOM 727 C CA . CYS A 1 101 ? -11.590 -1.471 14.178 1.00 96.56 101 CYS A CA 1
ATOM 728 C C . CYS A 1 101 ? -12.034 -0.409 13.163 1.00 96.56 101 CYS A C 1
ATOM 730 O O . CYS A 1 101 ? -13.123 -0.497 12.588 1.00 96.56 101 CYS A O 1
ATOM 732 N N . ILE A 1 102 ? -11.183 0.585 12.897 1.00 97.12 102 ILE A N 1
ATOM 733 C CA . ILE A 1 102 ? -11.491 1.706 11.991 1.00 97.12 102 ILE A CA 1
ATOM 734 C C . ILE A 1 102 ? -11.918 1.223 10.604 1.00 97.12 102 ILE A C 1
ATOM 736 O O . ILE A 1 102 ? -12.905 1.728 10.076 1.00 97.12 102 ILE A O 1
ATOM 740 N N . LEU A 1 103 ? -11.228 0.235 10.028 1.00 96.31 103 LEU A N 1
ATOM 741 C CA . LEU A 1 103 ? -11.588 -0.299 8.709 1.00 96.31 103 LEU A CA 1
ATOM 742 C C . LEU A 1 103 ? -12.925 -1.041 8.719 1.00 96.31 103 LEU A C 1
ATOM 744 O O . LEU A 1 103 ? -13.692 -0.914 7.774 1.00 96.31 103 LEU A O 1
ATOM 748 N N . GLN A 1 104 ? -13.254 -1.756 9.796 1.00 95.56 104 GLN A N 1
ATOM 749 C CA . GLN A 1 104 ? -14.559 -2.413 9.917 1.00 95.56 104 GLN A CA 1
ATOM 750 C C . GLN A 1 104 ? -15.704 -1.399 9.927 1.00 95.56 104 GLN A C 1
ATOM 752 O O . GLN A 1 104 ? -16.722 -1.610 9.272 1.00 95.56 104 GLN A O 1
ATOM 757 N N . VAL A 1 105 ? -15.526 -0.288 10.643 1.00 94.69 105 VAL A N 1
ATOM 758 C CA . VAL A 1 105 ? -16.531 0.780 10.702 1.00 94.69 105 VAL A CA 1
ATOM 759 C C . VAL A 1 105 ? -16.609 1.547 9.380 1.00 94.69 105 VAL A C 1
ATOM 761 O O . VAL A 1 105 ? -17.702 1.871 8.928 1.00 94.69 105 VAL A O 1
ATOM 764 N N . ARG A 1 106 ? -15.462 1.833 8.753 1.00 93.62 106 ARG A N 1
ATOM 765 C CA . ARG A 1 106 ? -15.383 2.626 7.518 1.00 93.62 106 ARG A CA 1
ATOM 766 C C . ARG A 1 106 ? -15.851 1.858 6.279 1.00 93.62 106 ARG A C 1
ATOM 768 O O . ARG A 1 106 ? -16.591 2.421 5.484 1.00 93.62 106 ARG A O 1
ATOM 775 N N . ASP A 1 107 ? -15.412 0.609 6.122 1.00 91.31 107 ASP A N 1
ATOM 776 C CA . ASP A 1 107 ? -15.505 -0.129 4.852 1.00 91.31 107 ASP A CA 1
ATOM 777 C C . ASP A 1 107 ? -16.477 -1.319 4.905 1.00 91.31 107 ASP A C 1
ATOM 779 O O . ASP A 1 107 ? -16.883 -1.823 3.862 1.00 91.31 107 ASP A O 1
ATOM 783 N N . HIS A 1 108 ? -16.857 -1.785 6.102 1.00 88.75 108 HIS A N 1
ATOM 784 C CA . HIS A 1 108 ? -17.659 -3.005 6.282 1.00 88.75 108 HIS A CA 1
ATOM 785 C C . HIS A 1 108 ? -18.982 -2.772 7.021 1.00 88.75 108 HIS A C 1
ATOM 787 O O . HIS A 1 108 ? -19.561 -3.718 7.555 1.00 88.75 108 HIS A O 1
ATOM 793 N N . GLU A 1 109 ? -19.444 -1.519 7.076 1.00 87.81 109 GLU A N 1
ATOM 794 C CA . GLU A 1 109 ? -20.736 -1.126 7.660 1.00 87.81 109 GLU A CA 1
ATOM 795 C C . GLU A 1 109 ? -20.926 -1.575 9.122 1.00 87.81 109 GLU A C 1
ATOM 797 O O . GLU A 1 109 ? -22.050 -1.690 9.620 1.00 87.81 109 GLU A O 1
ATOM 802 N N . VAL A 1 110 ? -19.831 -1.827 9.849 1.00 93.25 110 VAL A N 1
ATOM 803 C CA . VAL A 1 110 ? -19.919 -2.179 11.266 1.00 93.25 110 VAL A CA 1
ATOM 804 C C . VAL A 1 110 ? -20.303 -0.925 12.056 1.00 93.25 110 VAL A C 1
ATOM 806 O O . VAL A 1 110 ? -19.631 0.099 11.925 1.00 93.25 110 VAL A O 1
ATOM 809 N N . PRO A 1 111 ? -21.351 -0.968 12.902 1.00 93.25 111 PRO A N 1
ATOM 810 C CA . PRO A 1 111 ? -21.756 0.199 13.672 1.00 93.25 111 PRO A CA 1
ATOM 811 C C . PRO A 1 111 ? -20.624 0.732 14.549 1.00 93.25 111 PRO A C 1
ATOM 813 O O . PRO A 1 111 ? -19.859 -0.036 15.138 1.00 93.25 111 PRO A O 1
ATOM 816 N N . VAL A 1 112 ? -20.573 2.055 14.692 1.00 92.12 112 VAL A N 1
ATOM 817 C CA . VAL A 1 112 ? -19.598 2.728 15.557 1.00 92.12 112 VAL A CA 1
ATOM 818 C C . VAL A 1 112 ? -19.729 2.194 16.989 1.00 92.12 112 VAL A C 1
ATOM 820 O O . VAL A 1 112 ? -20.839 2.241 17.541 1.00 92.12 112 VAL A O 1
ATOM 823 N N . PRO A 1 113 ? -18.628 1.720 17.606 1.00 92.12 113 PRO A N 1
ATOM 824 C CA . PRO A 1 113 ? -18.642 1.239 18.982 1.00 92.12 113 PRO A CA 1
ATOM 825 C C . PRO A 1 113 ? -19.095 2.326 19.963 1.00 92.12 113 PRO A C 1
ATOM 827 O O . PRO A 1 113 ? -18.728 3.493 19.828 1.00 92.12 113 PRO A O 1
ATOM 830 N N . GLN A 1 114 ? -19.885 1.953 20.975 1.00 90.12 114 GLN A N 1
ATOM 831 C CA . GLN A 1 114 ? -20.469 2.911 21.930 1.00 90.12 114 GLN A CA 1
ATOM 832 C C . GLN A 1 114 ? -19.414 3.677 22.730 1.00 90.12 114 GLN A C 1
ATOM 834 O O . GLN A 1 114 ? -19.669 4.781 23.212 1.00 90.12 114 GLN A O 1
ATOM 839 N N . GLU A 1 115 ? -18.233 3.092 22.893 1.00 90.31 115 GLU A N 1
ATOM 840 C CA . GLU A 1 115 ? -17.144 3.707 23.626 1.00 90.31 115 GLU A CA 1
ATOM 841 C C . GLU A 1 115 ? -16.380 4.769 22.821 1.00 90.31 115 GLU A C 1
ATOM 843 O O . GLU A 1 115 ? -15.582 5.488 23.413 1.00 90.31 115 GLU A O 1
ATOM 848 N N . TRP A 1 116 ? -16.622 4.905 21.511 1.00 92.25 116 TRP A N 1
ATOM 849 C CA . TRP A 1 116 ? -16.027 5.973 20.703 1.00 92.25 116 TRP A CA 1
ATOM 850 C C . TRP A 1 116 ? -16.777 7.279 20.959 1.00 92.25 116 TRP A C 1
ATOM 852 O O . TRP A 1 116 ? -17.908 7.467 20.507 1.00 92.25 116 TRP A O 1
ATOM 862 N N . GLN A 1 117 ? -16.152 8.193 21.700 1.00 89.69 117 GLN A N 1
ATOM 863 C CA . GLN A 1 117 ? -16.777 9.465 22.047 1.00 89.69 117 GLN A CA 1
ATOM 864 C C . GLN A 1 117 ? -16.554 10.524 20.954 1.00 89.69 117 GLN A C 1
ATOM 866 O O . GLN A 1 117 ? -15.462 10.612 20.384 1.00 89.69 117 GLN A O 1
ATOM 871 N N . PRO A 1 118 ? -17.550 11.385 20.668 1.00 89.31 118 PRO A N 1
ATOM 872 C CA . PRO A 1 118 ? -17.351 12.540 19.800 1.00 89.31 118 PRO A CA 1
ATOM 873 C C . PRO A 1 118 ? -16.174 13.404 20.266 1.00 89.31 118 PRO A C 1
ATOM 875 O O . PRO A 1 118 ? -16.051 13.723 21.448 1.00 89.31 118 PRO A O 1
ATOM 878 N N . GLY A 1 119 ? -15.315 13.802 19.329 1.00 85.12 119 GLY A N 1
ATOM 879 C CA . GLY A 1 119 ? -14.120 14.594 19.629 1.00 85.12 119 GLY A CA 1
ATOM 880 C C . GLY A 1 119 ? -12.879 13.788 20.033 1.00 85.12 119 GLY A C 1
ATOM 881 O O . GLY A 1 119 ? -11.778 14.333 19.936 1.00 85.12 119 GLY A O 1
ATOM 882 N N . GLU A 1 120 ? -13.013 12.513 20.411 1.00 93.12 120 GLU A N 1
ATOM 883 C CA . GLU A 1 120 ? -11.877 11.621 20.669 1.00 93.12 120 GLU A CA 1
ATOM 884 C C . GLU A 1 120 ? -11.252 11.135 19.353 1.00 93.12 120 GLU A C 1
ATOM 886 O O . GLU A 1 120 ? -11.947 10.911 18.361 1.00 93.12 120 GLU A O 1
ATOM 891 N N . THR A 1 121 ? -9.923 10.989 19.333 1.00 95.94 121 THR A N 1
ATOM 892 C CA . THR A 1 121 ? -9.210 10.393 18.196 1.00 95.94 121 THR A CA 1
ATOM 893 C C . THR A 1 121 ? -8.842 8.955 18.516 1.00 95.94 121 THR A C 1
ATOM 895 O O . THR A 1 121 ? -7.990 8.697 19.366 1.00 95.94 121 THR A O 1
ATOM 898 N N . ILE A 1 122 ? -9.442 8.023 17.786 1.00 96.50 122 ILE A N 1
ATOM 899 C CA . ILE A 1 122 ? -9.079 6.611 17.818 1.00 96.50 122 ILE A CA 1
ATOM 900 C C . ILE A 1 122 ? -7.905 6.407 16.874 1.00 96.50 122 ILE A C 1
ATOM 902 O O . ILE A 1 122 ? -7.936 6.873 15.740 1.00 96.50 122 ILE A O 1
ATOM 906 N N . THR A 1 123 ? -6.855 5.740 17.347 1.00 97.56 123 THR A N 1
ATOM 907 C CA . THR A 1 123 ? -5.652 5.493 16.549 1.00 97.56 123 THR A CA 1
ATOM 908 C C . THR A 1 123 ? -5.335 4.011 16.513 1.00 97.56 123 THR A C 1
ATOM 910 O O . THR A 1 123 ? -5.288 3.351 17.550 1.00 97.56 123 THR A O 1
ATOM 913 N N . GLU A 1 124 ? -5.064 3.510 15.318 1.00 97.81 124 GLU A N 1
ATOM 914 C CA . GLU A 1 124 ? -4.704 2.123 15.059 1.00 97.81 124 GLU A CA 1
ATOM 915 C C . GLU A 1 124 ? -3.484 2.061 14.140 1.00 97.81 124 GLU A C 1
ATOM 917 O O . GLU A 1 124 ? -3.246 2.969 13.339 1.00 97.81 124 GLU A O 1
ATOM 922 N N . GLN A 1 125 ? -2.708 0.984 14.245 1.00 97.88 125 GLN A N 1
ATOM 923 C CA . GLN A 1 125 ? -1.566 0.737 13.370 1.00 97.88 125 GLN A CA 1
ATOM 924 C C . GLN A 1 125 ? -1.762 -0.518 12.536 1.00 97.88 125 GLN A C 1
ATOM 926 O O . GLN A 1 125 ? -2.104 -1.586 13.056 1.00 97.88 125 GLN A O 1
ATOM 931 N N . TYR A 1 126 ? -1.443 -0.387 11.255 1.00 98.31 126 TYR A N 1
ATOM 932 C CA . TYR A 1 126 ? -1.572 -1.423 10.251 1.00 98.31 126 TYR A CA 1
ATOM 933 C C . TYR A 1 126 ? -0.248 -1.652 9.526 1.00 98.31 126 TYR A C 1
ATOM 935 O O . TYR A 1 126 ? 0.543 -0.724 9.329 1.00 98.31 126 TYR A O 1
ATOM 943 N N . LEU A 1 127 ? -0.042 -2.885 9.071 1.00 98.31 127 LEU A N 1
ATOM 944 C CA . LEU A 1 127 ? 0.789 -3.139 7.899 1.00 98.31 127 LEU A CA 1
ATOM 945 C C . LEU A 1 127 ? -0.113 -3.058 6.669 1.00 98.31 127 LEU A C 1
ATOM 947 O O . LEU A 1 127 ? -1.127 -3.746 6.618 1.00 98.31 127 LEU A O 1
ATOM 951 N N . ARG A 1 128 ? 0.247 -2.230 5.691 1.00 98.00 128 ARG A N 1
ATOM 952 C CA . ARG A 1 128 ? -0.425 -2.147 4.393 1.00 98.00 128 ARG A CA 1
ATOM 953 C C . ARG A 1 128 ? 0.461 -2.787 3.339 1.00 98.00 128 ARG A C 1
ATOM 955 O O . ARG A 1 128 ? 1.510 -2.235 3.001 1.00 98.00 128 ARG A O 1
ATOM 962 N N . LEU A 1 129 ? 0.042 -3.942 2.841 1.00 98.25 129 LEU A N 1
ATOM 963 C CA . LEU A 1 129 ? 0.616 -4.567 1.658 1.00 98.25 129 LEU A CA 1
ATOM 964 C C . LEU A 1 129 ? 0.027 -3.879 0.430 1.00 98.25 129 LEU A C 1
ATOM 966 O O . LEU A 1 129 ? -1.184 -3.896 0.262 1.00 98.25 129 LEU A O 1
ATOM 970 N N . CYS A 1 130 ? 0.869 -3.281 -0.400 1.00 97.75 130 CYS A N 1
ATOM 971 C CA . CYS A 1 130 ? 0.486 -2.663 -1.666 1.00 97.75 130 CYS A CA 1
ATOM 972 C C . CYS A 1 130 ? 0.846 -3.648 -2.777 1.00 97.75 130 CYS A C 1
ATOM 974 O O . CYS A 1 130 ? 2.023 -3.990 -2.905 1.00 97.75 130 CYS A O 1
ATOM 976 N N . VAL A 1 131 ? -0.136 -4.128 -3.534 1.00 97.88 131 VAL A N 1
ATOM 977 C CA . VAL A 1 131 ? 0.041 -5.112 -4.608 1.00 97.88 131 VAL A CA 1
ATOM 978 C C . VAL A 1 131 ? -0.147 -4.404 -5.941 1.00 97.88 131 VAL A C 1
ATOM 980 O O . VAL A 1 131 ? -1.248 -3.963 -6.253 1.00 97.88 131 VAL A O 1
ATOM 983 N N . SER A 1 132 ? 0.932 -4.285 -6.715 1.00 96.62 132 SER A N 1
ATOM 984 C CA . SER A 1 132 ? 0.943 -3.505 -7.956 1.00 96.62 132 SER A CA 1
ATOM 985 C C . SER A 1 132 ? 0.088 -4.149 -9.041 1.00 96.62 132 SER A C 1
ATOM 987 O O . SER A 1 132 ? 0.200 -5.345 -9.282 1.00 96.62 132 SER A O 1
ATOM 989 N N . HIS A 1 133 ? -0.685 -3.364 -9.784 1.00 94.19 133 HIS A N 1
ATOM 990 C CA . HIS A 1 133 ? -1.327 -3.810 -11.028 1.00 94.19 133 HIS A CA 1
ATOM 991 C C . HIS A 1 133 ? -0.371 -3.824 -12.224 1.00 94.19 133 HIS A C 1
ATOM 993 O O . HIS A 1 133 ? -0.715 -4.354 -13.272 1.00 94.19 133 HIS A O 1
ATOM 999 N N . ARG A 1 134 ? 0.833 -3.254 -12.091 1.00 94.06 134 ARG A N 1
ATOM 1000 C CA . ARG A 1 134 ? 1.790 -3.075 -13.197 1.00 94.06 134 ARG A CA 1
ATOM 1001 C C . ARG A 1 134 ? 2.806 -4.205 -13.309 1.00 94.06 134 ARG A C 1
ATOM 1003 O O . ARG A 1 134 ? 3.303 -4.496 -14.388 1.00 94.06 134 ARG A O 1
ATOM 1010 N N . ALA A 1 135 ? 3.127 -4.843 -12.190 1.00 95.25 135 ALA A N 1
ATOM 1011 C CA . ALA A 1 135 ? 4.081 -5.944 -12.122 1.00 95.25 135 ALA A CA 1
ATOM 1012 C C . ALA A 1 135 ? 3.697 -6.905 -10.984 1.00 95.25 135 ALA A C 1
ATOM 1014 O O . ALA A 1 135 ? 2.952 -6.509 -10.081 1.00 95.25 135 ALA A O 1
ATOM 1015 N N . PRO A 1 136 ? 4.174 -8.164 -10.984 1.00 95.31 136 PRO A N 1
ATOM 1016 C CA . PRO A 1 136 ? 3.961 -9.119 -9.893 1.00 95.31 136 PRO A CA 1
ATOM 1017 C C . PRO A 1 136 ? 4.849 -8.770 -8.685 1.00 95.31 136 PRO A C 1
ATOM 1019 O O . PRO A 1 136 ? 5.723 -9.524 -8.259 1.00 95.31 136 PRO A O 1
ATOM 1022 N N . MET A 1 137 ? 4.657 -7.565 -8.158 1.00 97.31 137 MET A N 1
ATOM 1023 C CA . MET A 1 137 ? 5.456 -6.960 -7.102 1.00 97.31 137 MET A CA 1
ATOM 1024 C C . MET A 1 137 ? 4.540 -6.432 -6.008 1.00 97.31 137 MET A C 1
ATOM 1026 O O . MET A 1 137 ? 3.434 -5.948 -6.272 1.00 97.31 137 MET A O 1
ATOM 1030 N N . ALA A 1 138 ? 5.023 -6.498 -4.774 1.00 97.81 138 ALA A N 1
ATOM 1031 C CA . ALA A 1 138 ? 4.327 -5.959 -3.626 1.00 97.81 138 ALA A CA 1
ATOM 1032 C C . ALA A 1 138 ? 5.293 -5.270 -2.664 1.00 97.81 138 ALA A C 1
ATOM 1034 O O . ALA A 1 138 ? 6.463 -5.637 -2.570 1.00 97.81 138 ALA A O 1
ATOM 1035 N N . ALA A 1 139 ? 4.802 -4.284 -1.926 1.00 97.31 139 ALA A N 1
ATOM 1036 C CA . ALA A 1 139 ? 5.599 -3.558 -0.945 1.00 97.31 139 ALA A CA 1
ATOM 1037 C C . ALA A 1 139 ? 4.797 -3.337 0.342 1.00 97.31 139 ALA A C 1
ATOM 1039 O O . ALA A 1 139 ? 3.582 -3.142 0.301 1.00 97.31 139 ALA A O 1
ATOM 1040 N N . LEU A 1 140 ? 5.466 -3.370 1.497 1.00 97.00 140 LEU A N 1
ATOM 1041 C CA . LEU A 1 140 ? 4.829 -3.203 2.808 1.00 97.00 140 LEU A CA 1
ATOM 1042 C C . LEU A 1 140 ? 5.148 -1.843 3.424 1.00 97.00 140 LEU A C 1
ATOM 1044 O O . LEU A 1 140 ? 6.310 -1.462 3.563 1.00 97.00 140 LEU A O 1
ATOM 1048 N N . GLN A 1 141 ? 4.110 -1.141 3.873 1.00 95.69 141 GLN A N 1
ATOM 1049 C CA . GLN A 1 141 ? 4.237 0.094 4.648 1.00 95.69 141 GLN A CA 1
ATOM 1050 C C . GLN A 1 141 ? 3.582 -0.051 6.010 1.00 95.69 141 GLN A C 1
ATOM 1052 O O . GLN A 1 141 ? 2.563 -0.722 6.160 1.00 95.69 141 GLN A O 1
ATOM 1057 N N . GLN A 1 142 ? 4.125 0.646 6.999 1.00 97.38 142 GLN A N 1
ATOM 1058 C CA . GLN A 1 142 ? 3.383 0.945 8.212 1.00 97.38 142 GLN A CA 1
ATOM 1059 C C . GLN A 1 142 ? 2.418 2.098 7.927 1.00 97.38 142 GLN A C 1
ATOM 1061 O O . GLN A 1 142 ? 2.821 3.137 7.399 1.00 97.38 142 GLN A O 1
ATOM 1066 N N . VAL A 1 143 ? 1.154 1.930 8.308 1.00 97.94 143 VAL A N 1
ATOM 1067 C CA . VAL A 1 143 ? 0.119 2.956 8.164 1.00 97.94 143 VAL A CA 1
ATOM 1068 C C . VAL A 1 143 ? -0.581 3.147 9.497 1.00 97.94 143 VAL A C 1
ATOM 1070 O O . VAL A 1 143 ? -1.067 2.189 10.098 1.00 97.94 143 VAL A O 1
ATOM 1073 N N . THR A 1 144 ? -0.650 4.395 9.947 1.00 98.25 144 THR A N 1
ATOM 1074 C CA . THR A 1 144 ? -1.507 4.768 11.071 1.00 98.25 144 THR A CA 1
ATOM 1075 C C . THR A 1 144 ? -2.858 5.209 10.530 1.00 98.25 144 THR A C 1
ATOM 1077 O O . THR A 1 144 ? -2.912 6.094 9.677 1.00 98.25 144 THR A O 1
ATOM 1080 N N . LEU A 1 145 ? -3.939 4.629 11.043 1.00 98.31 145 LEU A N 1
ATOM 1081 C CA . LEU A 1 145 ? -5.284 5.158 10.843 1.00 98.31 145 LEU A CA 1
ATOM 1082 C C . LEU A 1 145 ? -5.692 5.940 12.084 1.00 98.31 145 LEU A C 1
ATOM 1084 O O . LEU A 1 145 ? -5.617 5.419 13.195 1.00 98.31 145 LEU A O 1
ATOM 1088 N N . ALA A 1 146 ? -6.108 7.186 11.887 1.00 98.19 146 ALA A N 1
ATOM 1089 C CA . ALA A 1 146 ? -6.648 8.037 12.936 1.00 98.19 146 ALA A CA 1
ATOM 1090 C C . ALA A 1 146 ? -8.090 8.404 12.587 1.00 98.19 146 ALA A C 1
ATOM 1092 O O . ALA A 1 146 ? -8.327 9.068 11.579 1.00 98.19 146 ALA A O 1
ATOM 1093 N N . ALA A 1 147 ? -9.043 7.974 13.405 1.00 97.19 147 ALA A N 1
ATOM 1094 C CA . ALA A 1 147 ? -10.459 8.207 13.186 1.00 97.19 147 ALA A CA 1
ATOM 1095 C C . ALA A 1 147 ? -11.047 9.114 14.266 1.00 97.19 147 ALA A C 1
ATOM 1097 O O . ALA A 1 147 ? -10.697 9.008 15.442 1.00 97.19 147 ALA A O 1
ATOM 1098 N N . LYS A 1 148 ? -11.953 10.002 13.864 1.00 96.25 148 LYS A N 1
ATOM 1099 C CA . LYS A 1 148 ? -12.667 10.907 14.762 1.00 96.25 148 LYS A CA 1
ATOM 1100 C C . LYS A 1 148 ? -14.124 11.002 14.338 1.00 96.25 148 LYS A C 1
ATOM 1102 O O . LYS A 1 148 ? -14.419 11.176 13.157 1.00 96.25 148 LYS A O 1
ATOM 1107 N N . LEU A 1 149 ? -15.027 10.911 15.308 1.00 94.12 149 LEU A N 1
ATOM 1108 C CA . LEU A 1 149 ? -16.448 11.151 15.080 1.00 94.12 149 LEU A CA 1
ATOM 1109 C C . LEU A 1 149 ? -16.728 12.653 15.067 1.00 94.12 149 LEU A C 1
ATOM 1111 O O . LEU A 1 149 ? -16.443 13.358 16.042 1.00 94.12 149 LEU A O 1
ATOM 1115 N N . GLU A 1 150 ? -17.324 13.119 13.976 1.00 91.25 150 GLU A N 1
ATOM 1116 C CA . GLU A 1 150 ? -17.786 14.491 13.786 1.00 91.25 150 GLU A CA 1
ATOM 1117 C C . GLU A 1 150 ? -19.263 14.458 13.372 1.00 91.25 150 GLU A C 1
ATOM 1119 O O . GLU A 1 150 ? -19.609 14.260 12.211 1.00 91.25 150 GLU A O 1
ATOM 1124 N N . GLY A 1 151 ? -20.157 14.600 14.358 1.00 86.56 151 GLY A N 1
ATOM 1125 C CA . GLY A 1 151 ? -21.597 14.426 14.146 1.00 86.56 151 GLY A CA 1
ATOM 1126 C C . GLY A 1 151 ? -21.946 12.971 13.816 1.00 86.56 151 GLY A C 1
ATOM 1127 O O . GLY A 1 151 ? -21.660 12.077 14.620 1.00 86.56 151 GLY A O 1
ATOM 1128 N N . ASP A 1 152 ? -22.549 12.760 12.647 1.00 86.88 152 ASP A N 1
ATOM 1129 C CA . ASP A 1 152 ? -22.913 11.441 12.105 1.00 86.88 152 ASP A CA 1
ATOM 1130 C C . ASP A 1 152 ? -21.911 10.941 11.049 1.00 86.88 152 ASP A C 1
ATOM 1132 O O . ASP A 1 152 ? -22.152 9.962 10.342 1.00 86.88 152 ASP A O 1
ATOM 1136 N N . SER A 1 153 ? -20.760 11.609 10.951 1.00 91.56 153 SER A N 1
ATOM 1137 C CA . SER A 1 153 ? -19.672 11.225 10.063 1.00 91.56 153 SER A CA 1
ATOM 1138 C C . SER A 1 153 ? -18.456 10.755 10.853 1.00 91.56 153 SER A C 1
ATOM 1140 O O . SER A 1 153 ? -18.088 11.319 11.888 1.00 91.56 153 SER A O 1
ATOM 1142 N N . LEU A 1 154 ? -17.795 9.729 10.330 1.00 94.56 154 LEU A N 1
ATOM 1143 C CA . LEU A 1 154 ? -16.468 9.314 10.742 1.00 94.56 154 LEU A CA 1
ATOM 1144 C C . LEU A 1 154 ? -15.444 9.928 9.789 1.00 94.56 154 LEU A C 1
ATOM 1146 O O . LEU A 1 154 ? -15.431 9.631 8.595 1.00 94.56 154 LEU A O 1
ATOM 1150 N N . VAL A 1 155 ? -14.568 10.769 10.328 1.00 96.62 155 VAL A N 1
ATOM 1151 C CA . VAL A 1 155 ? -13.422 11.316 9.603 1.00 96.62 155 VAL A CA 1
ATOM 1152 C C . VAL A 1 155 ? -12.232 10.405 9.860 1.00 96.62 155 VAL A C 1
ATOM 1154 O O . VAL A 1 155 ? -11.770 10.303 10.997 1.00 96.62 155 VAL A O 1
ATOM 1157 N N . VAL A 1 156 ? -11.727 9.743 8.821 1.00 97.25 156 VAL A N 1
ATOM 1158 C CA . VAL A 1 156 ? -10.591 8.816 8.904 1.00 97.25 156 VAL A CA 1
ATOM 1159 C C . VAL A 1 156 ? -9.408 9.390 8.147 1.00 97.25 156 VAL A C 1
ATOM 1161 O O . VAL A 1 156 ? -9.496 9.658 6.954 1.00 97.25 156 VAL A O 1
ATOM 1164 N N . ARG A 1 157 ? -8.277 9.552 8.828 1.00 98.06 157 ARG A N 1
ATOM 1165 C CA . ARG A 1 157 ? -7.005 9.952 8.224 1.00 98.06 157 ARG A CA 1
ATOM 1166 C C . ARG A 1 157 ? -6.082 8.751 8.119 1.00 98.06 157 ARG A C 1
ATOM 1168 O O . ARG A 1 157 ? -5.841 8.088 9.128 1.00 98.06 157 ARG A O 1
ATOM 1175 N N . GLU A 1 158 ? -5.527 8.513 6.937 1.00 97.62 158 GLU A N 1
ATOM 1176 C CA . GLU A 1 158 ? -4.446 7.544 6.751 1.00 97.62 158 GLU A CA 1
ATOM 1177 C C . GLU A 1 158 ? -3.101 8.265 6.727 1.00 97.62 158 GLU A C 1
ATOM 1179 O O . GLU A 1 158 ? -2.888 9.185 5.936 1.00 97.62 158 GLU A O 1
ATOM 1184 N N . LEU A 1 159 ? -2.180 7.843 7.590 1.00 97.62 159 LEU A N 1
ATOM 1185 C CA . LEU A 1 159 ? -0.836 8.400 7.705 1.00 97.62 159 LEU A CA 1
ATOM 1186 C C . LEU A 1 159 ? 0.195 7.307 7.379 1.00 97.62 159 LEU A C 1
ATOM 1188 O O . LEU A 1 159 ? 0.690 6.634 8.292 1.00 97.62 159 LEU A O 1
ATOM 1192 N N . PRO A 1 160 ? 0.489 7.077 6.087 1.00 95.81 160 PRO A N 1
ATOM 1193 C CA . PRO A 1 160 ? 1.474 6.090 5.671 1.00 95.81 160 PRO A CA 1
ATOM 1194 C C . PRO A 1 160 ? 2.907 6.553 5.949 1.00 95.81 160 PRO A C 1
ATOM 1196 O O . PRO A 1 160 ? 3.250 7.732 5.829 1.00 95.81 160 PRO A O 1
ATOM 1199 N N . ARG A 1 161 ? 3.774 5.596 6.280 1.00 94.25 161 ARG A N 1
ATOM 1200 C CA . ARG A 1 161 ? 5.226 5.783 6.396 1.00 94.25 161 ARG A CA 1
ATOM 1201 C C . ARG A 1 161 ? 5.936 5.095 5.233 1.00 94.25 161 ARG A C 1
ATOM 1203 O O . ARG A 1 161 ? 5.439 4.120 4.677 1.00 94.25 161 ARG A O 1
ATOM 1210 N N . ALA A 1 162 ? 7.129 5.575 4.887 1.00 86.56 162 ALA A N 1
ATOM 1211 C CA . ALA A 1 162 ? 7.964 5.007 3.824 1.00 86.56 162 ALA A CA 1
ATOM 1212 C C . ALA A 1 162 ? 8.660 3.695 4.253 1.00 86.56 162 ALA A C 1
ATOM 1214 O O . ALA A 1 162 ? 9.879 3.591 4.210 1.00 86.56 162 ALA A O 1
ATOM 1215 N N . GLY A 1 163 ? 7.885 2.709 4.708 1.00 91.38 163 GLY A N 1
ATOM 1216 C CA . GLY A 1 163 ? 8.370 1.432 5.237 1.00 91.38 163 GLY A CA 1
ATOM 1217 C C . GLY A 1 163 ? 7.811 1.125 6.626 1.00 91.38 163 GLY A C 1
ATOM 1218 O O . GLY A 1 163 ? 6.872 1.778 7.092 1.00 91.38 163 GLY A O 1
ATOM 1219 N N . VAL A 1 164 ? 8.387 0.120 7.286 1.00 93.75 164 VAL A N 1
ATOM 1220 C CA . VAL A 1 164 ? 7.989 -0.347 8.623 1.00 93.75 164 VAL A CA 1
ATOM 1221 C C . VAL A 1 164 ? 9.141 -0.119 9.590 1.00 93.75 164 VAL A C 1
ATOM 1223 O O . VAL A 1 164 ? 10.228 -0.658 9.403 1.00 93.75 164 VAL A O 1
ATOM 1226 N N . TYR A 1 165 ? 8.907 0.675 10.633 1.00 89.69 165 TYR A N 1
ATOM 1227 C CA . TYR A 1 165 ? 9.977 1.103 11.541 1.00 89.69 165 TYR A CA 1
ATOM 1228 C C . TYR A 1 165 ? 9.731 0.704 12.990 1.00 89.69 165 TYR A C 1
ATOM 1230 O O . TYR A 1 165 ? 10.680 0.551 13.759 1.00 89.69 165 TYR A O 1
ATOM 1238 N N . ASP A 1 166 ? 8.469 0.544 13.378 1.00 91.75 166 ASP A N 1
ATOM 1239 C CA . ASP A 1 166 ? 8.140 0.252 14.762 1.00 91.75 166 ASP A CA 1
ATOM 1240 C C . ASP A 1 166 ? 8.477 -1.208 15.073 1.00 91.75 166 ASP A C 1
ATOM 1242 O O . ASP A 1 166 ? 7.961 -2.136 14.448 1.00 91.75 166 ASP A O 1
ATOM 1246 N N . ALA A 1 167 ? 9.342 -1.415 16.070 1.00 89.06 167 ALA A N 1
ATOM 1247 C CA . ALA A 1 167 ? 9.838 -2.737 16.448 1.00 89.06 167 ALA A CA 1
ATOM 1248 C C . ALA A 1 167 ? 8.735 -3.807 16.627 1.00 89.06 167 ALA A C 1
ATOM 1250 O O . ALA A 1 167 ? 8.942 -4.930 16.158 1.00 89.06 167 ALA A O 1
ATOM 1251 N N . PRO A 1 168 ? 7.553 -3.503 17.211 1.00 87.00 168 PRO A N 1
ATOM 1252 C CA . PRO A 1 168 ? 6.469 -4.482 17.335 1.00 87.00 168 PRO A CA 1
ATOM 1253 C C . PRO A 1 168 ? 5.906 -4.995 15.999 1.00 87.00 168 PRO A C 1
ATOM 1255 O O . PRO A 1 168 ? 5.296 -6.063 15.969 1.00 87.00 168 PRO A O 1
ATOM 1258 N N . LEU A 1 169 ? 6.089 -4.258 14.899 1.00 93.12 169 LEU A N 1
ATOM 1259 C CA . LEU A 1 169 ? 5.566 -4.608 13.575 1.00 93.12 169 LEU A CA 1
ATOM 1260 C C . LEU A 1 169 ? 6.582 -5.389 12.728 1.00 93.12 169 LEU A C 1
ATOM 1262 O O . LEU A 1 169 ? 6.183 -6.069 11.785 1.00 93.12 169 LEU A O 1
ATOM 1266 N N . LEU A 1 170 ? 7.877 -5.343 13.062 1.00 93.75 170 LEU A N 1
ATOM 1267 C CA . LEU A 1 170 ? 8.940 -5.935 12.237 1.00 93.75 170 LEU A CA 1
ATOM 1268 C C . LEU A 1 170 ? 8.806 -7.454 12.083 1.00 93.75 170 LEU A C 1
ATOM 1270 O O . LEU A 1 170 ? 8.965 -7.976 10.982 1.00 93.75 170 LEU A O 1
ATOM 1274 N N . SER A 1 171 ? 8.473 -8.172 13.158 1.00 93.62 171 SER A N 1
ATOM 1275 C CA . SER A 1 171 ? 8.286 -9.629 13.097 1.00 93.62 171 SER A CA 1
ATOM 1276 C C . SER A 1 171 ? 7.068 -10.016 12.254 1.00 93.62 171 SER A C 1
ATOM 1278 O O . SER A 1 171 ? 7.118 -10.988 11.500 1.00 93.62 171 SER A O 1
ATOM 1280 N N . ARG A 1 172 ? 5.985 -9.231 12.327 1.00 95.44 172 ARG A N 1
ATOM 1281 C CA . ARG A 1 172 ? 4.795 -9.412 11.484 1.00 95.44 172 ARG A CA 1
ATOM 1282 C C . ARG A 1 172 ? 5.117 -9.138 10.017 1.00 95.44 172 ARG A C 1
ATOM 1284 O O . ARG A 1 172 ? 4.749 -9.943 9.171 1.00 95.44 172 ARG A O 1
ATOM 1291 N N . MET A 1 173 ? 5.860 -8.069 9.730 1.00 96.81 173 MET A N 1
ATOM 1292 C CA . MET A 1 173 ? 6.322 -7.748 8.378 1.00 96.81 173 MET A CA 1
ATOM 1293 C C . MET A 1 173 ? 7.161 -8.890 7.799 1.00 96.81 173 MET A C 1
ATOM 1295 O O . MET A 1 173 ? 6.870 -9.357 6.707 1.00 96.81 173 MET A O 1
ATOM 1299 N N . GLN A 1 174 ? 8.159 -9.389 8.533 1.00 96.00 174 GLN A N 1
ATOM 1300 C CA . GLN A 1 174 ? 9.018 -10.485 8.065 1.00 96.00 174 GLN A CA 1
ATOM 1301 C C . GLN A 1 174 ? 8.220 -11.746 7.711 1.00 96.00 174 GLN A C 1
ATOM 1303 O O . GLN A 1 174 ? 8.497 -12.381 6.695 1.00 96.00 174 GLN A O 1
ATOM 1308 N N . ARG A 1 175 ? 7.209 -12.088 8.518 1.00 97.19 175 ARG A N 1
ATOM 1309 C CA . ARG A 1 175 ? 6.310 -13.218 8.244 1.00 97.19 175 ARG A CA 1
ATOM 1310 C C . ARG A 1 175 ? 5.410 -12.960 7.037 1.00 97.19 175 ARG A C 1
ATOM 1312 O O . ARG A 1 175 ? 5.294 -13.841 6.198 1.00 97.19 175 ARG A O 1
ATOM 1319 N N . ALA A 1 176 ? 4.849 -11.757 6.909 1.00 97.56 176 ALA A N 1
ATOM 1320 C CA . ALA A 1 176 ? 4.067 -11.367 5.736 1.00 97.56 176 ALA A CA 1
ATOM 1321 C C . ALA A 1 176 ? 4.895 -11.490 4.446 1.00 97.56 176 ALA A C 1
ATOM 1323 O O . ALA A 1 176 ? 4.456 -12.110 3.485 1.00 97.56 176 ALA A O 1
ATOM 1324 N N . VAL A 1 177 ? 6.130 -10.977 4.451 1.00 96.88 177 VAL A N 1
ATOM 1325 C CA . VAL A 1 177 ? 7.060 -11.062 3.312 1.00 96.88 177 VAL A CA 1
ATOM 1326 C C . VAL A 1 177 ? 7.380 -12.507 2.931 1.00 96.88 177 VAL A C 1
ATOM 1328 O O . VAL A 1 177 ? 7.548 -12.795 1.750 1.00 96.88 177 VAL A O 1
ATOM 1331 N N . ALA A 1 178 ? 7.468 -13.416 3.904 1.00 97.19 178 ALA A N 1
ATOM 1332 C CA . ALA A 1 178 ? 7.762 -14.823 3.646 1.00 97.19 178 ALA A CA 1
ATOM 1333 C C . ALA A 1 178 ? 6.630 -15.559 2.902 1.00 97.19 178 ALA A C 1
ATOM 1335 O O . ALA A 1 178 ? 6.910 -16.560 2.248 1.00 97.19 178 ALA A O 1
ATOM 1336 N N . ILE A 1 179 ? 5.393 -15.056 2.973 1.00 97.88 179 ILE A N 1
ATOM 1337 C CA . ILE A 1 179 ? 4.213 -15.632 2.305 1.00 97.88 179 ILE A CA 1
ATOM 1338 C C . ILE A 1 179 ? 4.152 -15.218 0.826 1.00 97.88 179 ILE A C 1
ATOM 1340 O O . ILE A 1 179 ? 3.778 -16.015 -0.030 1.00 97.88 179 ILE A O 1
ATOM 1344 N N . LEU A 1 180 ? 4.576 -13.992 0.496 1.00 97.75 180 LEU A N 1
ATOM 1345 C CA . LEU A 1 180 ? 4.416 -13.393 -0.839 1.00 97.75 180 LEU A CA 1
ATOM 1346 C C . LEU A 1 180 ? 4.918 -14.250 -2.023 1.00 97.75 180 LEU A C 1
ATOM 1348 O O . LEU A 1 180 ? 4.215 -14.300 -3.035 1.00 97.75 180 LEU A O 1
ATOM 1352 N N . PRO A 1 181 ? 6.054 -14.976 -1.938 1.00 96.62 181 PRO A N 1
ATOM 1353 C CA . PRO A 1 181 ? 6.511 -15.822 -3.039 1.00 96.62 181 PRO A CA 1
ATOM 1354 C C . PRO A 1 181 ? 5.534 -16.943 -3.419 1.00 96.62 181 PRO A C 1
ATOM 1356 O O . PRO A 1 181 ? 5.482 -17.311 -4.591 1.00 96.62 181 PRO A O 1
ATOM 1359 N N . ALA A 1 182 ? 4.740 -17.464 -2.474 1.00 96.88 182 ALA A N 1
ATOM 1360 C CA . ALA A 1 182 ? 3.725 -18.487 -2.757 1.00 96.88 182 ALA A CA 1
ATOM 1361 C C . ALA A 1 182 ? 2.594 -17.959 -3.659 1.00 96.88 182 ALA A C 1
ATOM 1363 O O . ALA A 1 182 ? 1.949 -18.730 -4.361 1.00 96.88 182 ALA A O 1
ATOM 1364 N N . TYR A 1 183 ? 2.421 -16.636 -3.687 1.00 96.38 183 TYR A N 1
ATOM 1365 C CA . TYR A 1 183 ? 1.466 -15.912 -4.525 1.00 96.38 183 TYR A CA 1
ATOM 1366 C C . TYR A 1 183 ? 2.132 -15.292 -5.761 1.00 96.38 183 TYR A C 1
ATOM 1368 O O . TYR A 1 183 ? 1.539 -14.452 -6.433 1.00 96.38 183 TYR A O 1
ATOM 1376 N N . GLY A 1 184 ? 3.385 -15.663 -6.051 1.00 94.88 184 GLY A N 1
ATOM 1377 C CA . GLY A 1 184 ? 4.139 -15.127 -7.183 1.00 94.88 184 GLY A CA 1
ATOM 1378 C C . GLY A 1 184 ? 4.497 -13.645 -7.048 1.00 94.88 184 GLY A C 1
ATOM 1379 O O . GLY A 1 184 ? 4.788 -13.007 -8.054 1.00 94.88 184 GLY A O 1
ATOM 1380 N N . LEU A 1 185 ? 4.476 -13.081 -5.835 1.00 96.88 185 LEU A N 1
ATOM 1381 C CA . LEU A 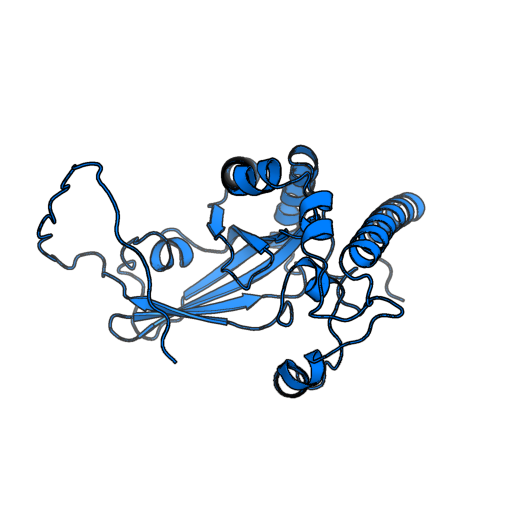1 185 ? 4.756 -11.665 -5.598 1.00 96.88 185 LEU A CA 1
ATOM 1382 C C . LEU A 1 185 ? 6.195 -11.451 -5.120 1.00 96.88 185 LEU A C 1
ATOM 1384 O O . LEU A 1 185 ? 6.616 -11.974 -4.083 1.00 96.88 185 LEU A O 1
ATOM 1388 N N . LEU A 1 186 ? 6.940 -10.611 -5.841 1.00 96.44 186 LEU A N 1
ATOM 1389 C CA . LEU A 1 186 ? 8.245 -10.123 -5.405 1.00 96.44 186 LEU A CA 1
ATOM 1390 C C . LEU A 1 186 ? 8.071 -8.983 -4.393 1.00 96.44 186 LEU A C 1
ATOM 1392 O O . LEU A 1 186 ? 7.500 -7.941 -4.706 1.00 96.44 186 LEU A O 1
ATOM 1396 N N . HIS A 1 187 ? 8.604 -9.159 -3.184 1.00 96.50 187 HIS A N 1
ATOM 1397 C CA . HIS A 1 187 ? 8.633 -8.093 -2.184 1.00 96.50 187 HIS A CA 1
ATOM 1398 C C . HIS A 1 187 ? 9.692 -7.032 -2.504 1.00 96.50 187 HIS A C 1
ATOM 1400 O O . HIS A 1 187 ? 10.870 -7.375 -2.629 1.00 96.50 187 HIS A O 1
ATOM 1406 N N . LEU A 1 188 ? 9.290 -5.761 -2.504 1.00 95.94 188 LEU A N 1
ATOM 1407 C CA . LEU A 1 188 ? 10.169 -4.597 -2.578 1.00 95.94 188 LEU A CA 1
ATOM 1408 C C . LEU A 1 188 ? 10.181 -3.842 -1.243 1.00 95.94 188 LEU A C 1
ATOM 1410 O O . LEU A 1 188 ? 9.131 -3.471 -0.715 1.00 95.94 188 LEU A O 1
ATOM 1414 N N . ASP A 1 189 ? 11.375 -3.586 -0.708 1.00 92.00 189 ASP A N 1
ATOM 1415 C CA . ASP A 1 189 ? 11.548 -2.764 0.491 1.00 92.00 189 ASP A CA 1
ATOM 1416 C C . ASP A 1 189 ? 11.479 -1.275 0.129 1.00 92.00 189 ASP A C 1
ATOM 1418 O O . ASP A 1 189 ? 12.200 -0.818 -0.758 1.00 92.00 189 ASP A O 1
ATOM 1422 N N . PHE A 1 190 ? 10.645 -0.497 0.828 1.00 90.94 190 PHE A N 1
ATOM 1423 C CA . PHE A 1 190 ? 10.507 0.940 0.562 1.00 90.94 190 PHE A CA 1
ATOM 1424 C C . PHE A 1 190 ? 11.815 1.717 0.684 1.00 90.94 190 PHE A C 1
ATOM 1426 O O . PHE A 1 190 ? 11.977 2.702 -0.030 1.00 90.94 190 PHE A O 1
ATOM 1433 N N . GLY A 1 191 ? 12.748 1.292 1.536 1.00 88.69 191 GLY A N 1
ATOM 1434 C CA . GLY A 1 191 ? 14.069 1.906 1.636 1.00 88.69 191 GLY A CA 1
ATOM 1435 C C . GLY A 1 191 ? 14.895 1.751 0.359 1.00 88.69 191 GLY A C 1
ATOM 1436 O O . GLY A 1 191 ? 15.658 2.655 0.026 1.00 88.69 191 GLY A O 1
ATOM 1437 N N . ASP A 1 192 ? 14.700 0.656 -0.378 1.00 90.44 192 ASP A N 1
ATOM 1438 C CA . ASP A 1 192 ? 15.396 0.382 -1.638 1.00 90.44 192 ASP A CA 1
ATOM 1439 C C . ASP A 1 192 ? 14.713 1.081 -2.838 1.00 90.44 192 ASP A C 1
ATOM 1441 O O . ASP A 1 192 ? 15.373 1.392 -3.825 1.00 90.44 192 ASP A O 1
ATOM 1445 N N . ILE A 1 193 ? 13.416 1.412 -2.738 1.00 93.62 193 ILE A N 1
ATOM 1446 C CA . ILE A 1 193 ? 12.628 2.072 -3.806 1.00 93.62 193 ILE A CA 1
ATOM 1447 C C . ILE A 1 193 ? 12.207 3.520 -3.485 1.00 93.62 193 ILE A C 1
ATOM 1449 O O . ILE A 1 193 ? 11.300 4.062 -4.124 1.00 93.62 193 ILE A O 1
ATOM 1453 N N . ALA A 1 194 ? 12.840 4.149 -2.489 1.00 90.38 194 ALA A N 1
ATOM 1454 C CA . ALA A 1 194 ? 12.554 5.524 -2.057 1.00 90.38 194 ALA A CA 1
ATOM 1455 C C . ALA A 1 194 ? 13.211 6.606 -2.934 1.00 90.38 194 ALA A C 1
ATOM 1457 O O . ALA A 1 194 ? 12.826 7.772 -2.851 1.00 90.38 194 ALA A O 1
ATOM 1458 N N . GLY A 1 195 ? 14.209 6.241 -3.744 1.00 91.12 195 GLY A N 1
ATOM 1459 C CA . GLY A 1 195 ? 14.885 7.145 -4.676 1.00 91.12 195 GLY A CA 1
ATOM 1460 C C . GLY A 1 195 ? 14.239 7.159 -6.067 1.00 91.12 195 GLY A C 1
ATOM 1461 O O . GLY A 1 195 ? 13.500 6.229 -6.402 1.00 91.12 195 GLY A O 1
ATOM 1462 N N . PRO A 1 196 ? 14.498 8.197 -6.882 1.00 93.19 196 PRO A N 1
ATOM 1463 C CA . PRO A 1 196 ? 14.110 8.197 -8.288 1.00 93.19 196 PRO A CA 1
ATOM 1464 C C . PRO A 1 196 ? 14.913 7.145 -9.076 1.00 93.19 196 PRO A C 1
ATOM 1466 O O . PRO A 1 196 ? 16.084 6.933 -8.759 1.00 93.19 196 PRO A O 1
ATOM 1469 N N . PRO A 1 197 ? 14.319 6.501 -10.098 1.00 94.50 197 PRO A N 1
ATOM 1470 C CA . PRO A 1 197 ? 15.062 5.616 -10.987 1.00 94.50 197 PRO A CA 1
ATOM 1471 C C . PRO A 1 197 ? 16.039 6.398 -11.874 1.00 94.50 197 PRO A C 1
ATOM 1473 O O . PRO A 1 197 ? 15.746 7.508 -12.330 1.00 94.50 197 PRO A O 1
ATOM 1476 N N . ASP A 1 198 ? 17.198 5.801 -12.148 1.00 92.25 198 ASP A N 1
ATOM 1477 C CA . ASP A 1 198 ? 18.256 6.433 -12.934 1.00 92.25 198 ASP A CA 1
ATOM 1478 C C . ASP A 1 198 ? 17.837 6.651 -14.394 1.00 92.25 198 ASP A C 1
ATOM 1480 O O . ASP A 1 198 ? 17.387 5.739 -15.087 1.00 92.25 198 ASP A O 1
ATOM 1484 N N . GLY A 1 199 ? 18.029 7.874 -14.894 1.00 93.25 199 GLY A N 1
ATOM 1485 C CA . GLY A 1 199 ? 17.739 8.224 -16.288 1.00 93.25 199 GLY A CA 1
ATOM 1486 C C . GLY A 1 199 ? 16.255 8.420 -16.608 1.00 93.25 199 GLY A C 1
ATOM 1487 O O . GLY A 1 199 ? 15.908 8.519 -17.786 1.00 93.25 199 GLY A O 1
ATOM 1488 N N . PHE A 1 200 ? 15.393 8.493 -15.592 1.00 96.06 200 PHE A N 1
ATOM 1489 C CA . PHE A 1 200 ? 13.973 8.782 -15.758 1.00 96.06 200 PHE A CA 1
ATOM 1490 C C . PHE A 1 200 ? 13.653 10.266 -15.556 1.00 96.06 200 PHE A C 1
ATOM 1492 O O . PHE A 1 200 ? 14.255 10.961 -14.736 1.00 96.06 200 PHE A O 1
ATOM 1499 N N . SER A 1 201 ? 12.674 10.746 -16.316 1.00 94.94 201 SER A N 1
ATOM 1500 C CA . SER A 1 201 ? 12.113 12.088 -16.234 1.00 94.94 201 SER A CA 1
ATOM 1501 C C . SER A 1 201 ? 10.947 12.136 -15.250 1.00 94.94 201 SER A C 1
ATOM 1503 O O . SER A 1 201 ? 10.058 11.284 -15.266 1.00 94.94 201 SER A O 1
ATOM 1505 N N . SER A 1 202 ? 10.899 13.198 -14.444 1.00 94.19 202 SER A N 1
ATOM 1506 C CA . SER A 1 202 ? 9.787 13.462 -13.525 1.00 94.19 202 SER A CA 1
ATOM 1507 C C . SER A 1 202 ? 8.465 13.798 -14.231 1.00 94.19 202 SER A C 1
ATOM 1509 O O . SER A 1 202 ? 7.428 13.805 -13.573 1.00 94.19 202 SER A O 1
ATOM 1511 N N . GLY A 1 203 ? 8.470 14.110 -15.533 1.00 93.75 203 GLY A N 1
ATOM 1512 C CA . GLY A 1 203 ? 7.260 14.532 -16.250 1.00 93.75 203 GLY A CA 1
ATOM 1513 C C . GLY A 1 203 ? 6.544 15.692 -15.540 1.00 93.75 203 GLY A C 1
ATOM 1514 O O . GLY A 1 203 ? 7.187 16.640 -15.085 1.00 93.75 203 GLY A O 1
ATOM 1515 N N . VAL A 1 204 ? 5.220 15.580 -15.383 1.00 92.19 204 VAL A N 1
ATOM 1516 C CA . VAL A 1 204 ? 4.370 16.574 -14.689 1.00 92.19 204 VAL A CA 1
ATOM 1517 C C 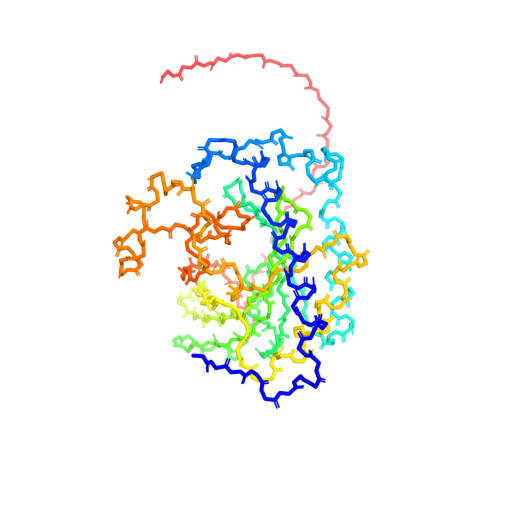. VAL A 1 204 ? 4.392 16.460 -13.155 1.00 92.19 204 VAL A C 1
ATOM 1519 O O . VAL A 1 204 ? 3.736 17.235 -12.460 1.00 92.19 204 VAL A O 1
ATOM 1522 N N . TRP A 1 205 ? 5.156 15.521 -12.582 1.00 92.88 205 TRP A N 1
ATOM 1523 C CA . TRP A 1 205 ? 5.233 15.316 -11.129 1.00 92.88 205 TRP A CA 1
ATOM 1524 C C . TRP A 1 205 ? 5.512 16.594 -10.318 1.00 92.88 205 TRP A C 1
ATOM 1526 O O . TRP A 1 205 ? 4.822 16.817 -9.315 1.00 92.88 205 TRP A O 1
ATOM 1536 N N . PRO A 1 206 ? 6.483 17.459 -10.694 1.00 91.50 206 PRO A N 1
ATOM 1537 C CA . PRO A 1 206 ? 6.777 18.654 -9.910 1.00 91.50 206 PRO A CA 1
ATOM 1538 C C . PRO A 1 206 ? 5.576 19.603 -9.827 1.00 91.50 206 PRO A C 1
ATOM 1540 O O . PRO A 1 206 ? 5.330 20.184 -8.772 1.00 91.50 206 PRO A O 1
ATOM 1543 N N . GLU A 1 207 ? 4.801 19.718 -10.905 1.00 90.62 207 GLU A N 1
ATOM 1544 C CA . GLU A 1 207 ? 3.609 20.570 -10.973 1.00 90.62 207 GLU A CA 1
ATOM 1545 C C . GLU A 1 207 ? 2.516 20.067 -10.023 1.00 90.62 207 GLU A C 1
ATOM 1547 O O . GLU A 1 207 ? 1.864 20.855 -9.336 1.00 90.62 207 GLU A O 1
ATOM 1552 N N . LEU A 1 208 ? 2.360 18.744 -9.923 1.00 88.06 208 LEU A N 1
ATOM 1553 C CA . LEU A 1 208 ? 1.343 18.111 -9.085 1.00 88.06 208 LEU A CA 1
ATOM 1554 C C . LEU A 1 208 ? 1.709 18.099 -7.595 1.00 88.06 208 LEU A C 1
ATOM 1556 O O . LEU A 1 208 ? 0.827 18.255 -6.735 1.00 88.06 208 LEU A O 1
ATOM 1560 N N . TYR A 1 209 ? 2.993 17.897 -7.275 1.00 88.88 209 TYR A N 1
ATOM 1561 C CA . TYR A 1 209 ? 3.403 17.505 -5.925 1.00 88.88 209 TYR A CA 1
ATOM 1562 C C . TYR A 1 209 ? 4.525 18.329 -5.292 1.00 88.88 209 TYR A C 1
ATOM 1564 O O . TYR A 1 209 ? 4.596 18.320 -4.064 1.00 88.88 209 TYR A O 1
ATOM 1572 N N . ALA A 1 210 ? 5.348 19.088 -6.027 1.00 79.44 210 ALA A N 1
ATOM 1573 C CA . ALA A 1 210 ? 6.523 19.752 -5.431 1.00 79.44 210 ALA A CA 1
ATOM 1574 C C . ALA A 1 210 ? 6.161 20.739 -4.305 1.00 79.44 210 ALA A C 1
ATOM 1576 O O . ALA A 1 210 ? 6.863 20.824 -3.296 1.00 79.44 210 ALA A O 1
ATOM 1577 N N . VAL A 1 211 ? 5.033 21.446 -4.442 1.00 68.25 211 VAL A N 1
ATOM 1578 C CA . VAL A 1 211 ? 4.517 22.359 -3.405 1.00 68.25 211 VAL A CA 1
ATOM 1579 C C . VAL A 1 211 ? 3.977 21.585 -2.197 1.00 68.25 211 VAL A C 1
ATOM 1581 O O . VAL A 1 211 ? 4.161 22.002 -1.057 1.00 68.25 211 VAL A O 1
ATOM 1584 N N . LYS A 1 212 ? 3.329 20.439 -2.433 1.00 61.72 212 LYS A N 1
ATOM 1585 C CA . LYS A 1 212 ? 2.660 19.634 -1.397 1.00 61.72 212 LYS A CA 1
ATOM 1586 C C . LYS A 1 212 ? 3.635 18.792 -0.570 1.00 61.72 212 LYS A C 1
ATOM 1588 O O . LYS A 1 212 ? 3.313 18.431 0.556 1.00 61.72 212 LYS A O 1
ATOM 1593 N N . THR A 1 213 ? 4.807 18.476 -1.114 1.00 59.94 213 THR A N 1
ATOM 1594 C CA . THR A 1 213 ? 5.808 17.592 -0.489 1.00 59.94 213 THR A CA 1
ATOM 1595 C C . THR A 1 213 ? 6.967 18.334 0.171 1.00 59.94 213 THR A C 1
ATOM 1597 O O . THR A 1 213 ? 7.897 17.692 0.650 1.00 59.94 213 THR A O 1
ATOM 1600 N N . GLY A 1 214 ? 6.947 19.671 0.198 1.00 63.34 214 GLY A N 1
ATOM 1601 C CA . GLY A 1 214 ? 8.055 20.455 0.748 1.00 63.34 214 GLY A CA 1
ATOM 1602 C C . GLY A 1 214 ? 9.333 20.376 -0.095 1.00 63.34 214 GLY A C 1
ATOM 1603 O O . GLY A 1 214 ? 10.426 20.444 0.461 1.00 63.34 214 GLY A O 1
ATOM 1604 N N . GLY A 1 215 ? 9.206 20.229 -1.421 1.00 64.81 215 GLY A N 1
ATOM 1605 C CA . GLY A 1 215 ? 10.340 20.267 -2.352 1.00 64.81 215 GLY A CA 1
ATOM 1606 C C . GLY A 1 215 ? 10.802 18.919 -2.913 1.00 64.81 215 GLY A C 1
ATOM 1607 O O . GLY A 1 215 ? 11.856 18.878 -3.543 1.00 64.81 215 GLY A O 1
ATOM 1608 N N . VAL A 1 216 ? 10.042 17.826 -2.747 1.00 68.88 216 VAL A N 1
ATOM 1609 C CA . VAL A 1 216 ? 10.330 16.571 -3.471 1.00 68.88 216 VAL A CA 1
ATOM 1610 C C . VAL A 1 216 ? 9.945 16.758 -4.938 1.00 68.88 216 VAL A C 1
ATOM 1612 O O . VAL A 1 216 ? 8.768 16.713 -5.297 1.00 68.88 216 VAL A O 1
ATOM 1615 N N . SER A 1 217 ? 10.949 16.992 -5.780 1.00 76.31 217 SER A N 1
ATOM 1616 C CA . SER A 1 217 ? 10.799 17.327 -7.201 1.00 76.31 217 SER A CA 1
ATOM 1617 C C . SER A 1 217 ? 10.831 16.120 -8.142 1.00 76.31 217 SER A C 1
ATOM 1619 O O . SER A 1 217 ? 10.650 16.292 -9.347 1.00 76.31 217 SER A O 1
ATOM 1621 N N . ALA A 1 218 ? 11.044 14.906 -7.629 1.00 91.19 218 ALA A N 1
ATOM 1622 C CA . ALA A 1 218 ? 11.092 13.699 -8.446 1.00 91.19 218 ALA A CA 1
ATOM 1623 C C . ALA A 1 218 ? 10.271 12.550 -7.837 1.00 91.19 218 ALA A C 1
ATOM 1625 O O . ALA A 1 218 ? 10.284 12.382 -6.613 1.00 91.19 218 ALA A O 1
ATOM 1626 N N . PRO A 1 219 ? 9.572 11.763 -8.673 1.00 94.25 219 PRO A N 1
ATOM 1627 C CA . PRO A 1 219 ? 8.917 10.531 -8.253 1.00 94.25 219 PRO A CA 1
ATOM 1628 C C . PRO A 1 219 ? 9.958 9.474 -7.883 1.00 94.25 219 PRO A C 1
ATOM 1630 O O . PRO A 1 219 ? 10.943 9.285 -8.598 1.00 94.25 219 PRO A O 1
ATOM 1633 N N . ALA A 1 220 ? 9.720 8.756 -6.789 1.00 94.62 220 ALA A N 1
ATOM 1634 C CA . ALA A 1 220 ? 10.513 7.590 -6.418 1.00 94.62 220 ALA A CA 1
ATOM 1635 C C . ALA A 1 220 ? 10.122 6.373 -7.271 1.00 94.62 220 ALA A C 1
ATOM 1637 O O . ALA A 1 220 ? 9.034 6.355 -7.843 1.00 94.62 220 ALA A O 1
ATOM 1638 N N . ILE A 1 221 ? 10.934 5.312 -7.296 1.00 96.25 221 ILE A N 1
ATOM 1639 C CA . ILE A 1 221 ? 10.583 4.025 -7.934 1.00 96.25 221 ILE A CA 1
ATOM 1640 C C . ILE A 1 221 ? 9.203 3.536 -7.466 1.00 96.25 221 ILE A C 1
ATOM 1642 O O . ILE A 1 221 ? 8.386 3.094 -8.275 1.00 96.25 221 ILE A O 1
ATOM 1646 N N . ALA A 1 222 ? 8.890 3.705 -6.177 1.00 95.75 222 ALA A N 1
ATOM 1647 C CA . ALA A 1 222 ? 7.576 3.376 -5.631 1.00 95.75 222 ALA A CA 1
ATOM 1648 C C . ALA A 1 222 ? 6.404 4.054 -6.373 1.00 95.75 222 ALA A C 1
ATOM 1650 O O . ALA A 1 222 ? 5.311 3.498 -6.431 1.00 95.75 222 ALA A O 1
ATOM 1651 N N . ASN A 1 223 ? 6.610 5.230 -6.968 1.00 95.50 223 ASN A N 1
ATOM 1652 C CA . ASN A 1 223 ? 5.577 5.968 -7.696 1.00 95.50 223 ASN A CA 1
ATOM 1653 C C . ASN A 1 223 ? 5.326 5.452 -9.115 1.00 95.50 223 ASN A C 1
ATOM 1655 O O . ASN A 1 223 ? 4.247 5.642 -9.677 1.00 95.50 223 ASN A O 1
ATOM 1659 N N . TYR A 1 224 ? 6.308 4.769 -9.690 1.00 96.00 224 TYR A N 1
ATOM 1660 C CA . TYR A 1 224 ? 6.155 4.090 -10.973 1.00 96.00 224 TYR A CA 1
ATOM 1661 C C . TYR A 1 224 ? 5.455 2.742 -10.816 1.00 96.00 224 TYR A C 1
ATOM 1663 O O . TYR A 1 224 ? 4.802 2.277 -11.743 1.00 96.00 224 TYR A O 1
ATOM 1671 N N . LEU A 1 225 ? 5.543 2.119 -9.641 1.00 95.75 225 LEU A N 1
ATOM 1672 C CA . LEU A 1 225 ? 4.985 0.785 -9.417 1.00 95.75 225 LEU A CA 1
ATOM 1673 C C . LEU A 1 225 ? 3.670 0.796 -8.638 1.00 95.75 225 LEU A C 1
ATOM 1675 O O . LEU A 1 225 ? 2.807 -0.029 -8.931 1.00 95.75 225 LEU A O 1
ATOM 1679 N N . PHE A 1 226 ? 3.514 1.704 -7.668 1.00 95.56 226 PHE A N 1
ATOM 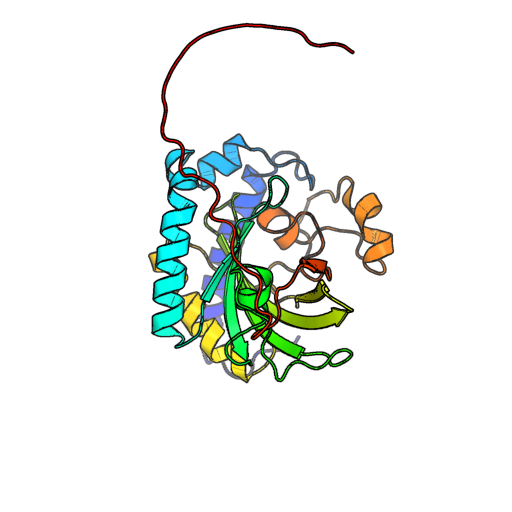1680 C CA . PHE A 1 226 ? 2.458 1.578 -6.662 1.00 95.56 226 PHE A CA 1
ATOM 1681 C C . PHE A 1 226 ? 1.553 2.801 -6.479 1.00 95.56 226 PHE A C 1
ATOM 1683 O O . PHE A 1 226 ? 0.376 2.626 -6.179 1.00 95.56 226 PHE A O 1
ATOM 1690 N N . PHE A 1 227 ? 2.055 4.029 -6.649 1.00 93.19 227 PHE A N 1
ATOM 1691 C CA . PHE A 1 227 ? 1.282 5.227 -6.286 1.00 93.19 227 PHE A CA 1
ATOM 1692 C C . PHE A 1 227 ? 1.423 6.370 -7.297 1.00 93.19 227 PHE A C 1
ATOM 1694 O O . PHE A 1 227 ? 2.553 6.804 -7.543 1.00 93.19 227 PHE A O 1
ATOM 1701 N N . PRO A 1 228 ? 0.323 6.958 -7.803 1.00 91.19 228 PRO A N 1
ATOM 1702 C CA . PRO A 1 228 ? 0.404 8.189 -8.586 1.00 91.19 228 PRO A CA 1
ATOM 1703 C C . PRO A 1 228 ? 0.830 9.397 -7.731 1.00 91.19 228 PRO A C 1
ATOM 1705 O O . PRO A 1 228 ? 1.365 10.372 -8.237 1.00 91.19 228 PRO A O 1
ATOM 1708 N N . GLN A 1 229 ? 0.642 9.335 -6.419 1.00 91.69 229 GLN A N 1
ATOM 1709 C CA . GLN A 1 229 ? 1.019 10.353 -5.446 1.00 91.69 229 GLN A CA 1
ATOM 1710 C C . GLN A 1 229 ? 2.196 9.886 -4.579 1.00 91.69 229 GLN A C 1
ATOM 1712 O O . GLN A 1 229 ? 2.458 8.688 -4.499 1.00 91.69 229 GLN A O 1
ATOM 1717 N N . PRO A 1 230 ? 2.906 10.781 -3.867 1.00 92.12 230 PRO A N 1
ATOM 1718 C CA . PRO A 1 230 ? 3.943 10.391 -2.912 1.00 92.12 230 PRO A CA 1
ATOM 1719 C C . PRO A 1 230 ? 3.489 9.256 -1.981 1.00 92.12 230 PRO A C 1
ATOM 1721 O O . PRO A 1 230 ? 2.412 9.331 -1.394 1.00 92.12 230 PRO A O 1
ATOM 1724 N N . ALA A 1 231 ? 4.326 8.230 -1.794 1.00 92.00 231 ALA A N 1
ATOM 1725 C CA . ALA A 1 231 ? 3.971 7.028 -1.024 1.00 92.00 231 ALA A CA 1
ATOM 1726 C C . ALA A 1 231 ? 3.684 7.295 0.472 1.00 92.00 231 ALA A C 1
ATOM 1728 O O . ALA A 1 231 ? 3.187 6.422 1.182 1.00 92.00 231 ALA A O 1
ATOM 1729 N N . THR A 1 232 ? 4.019 8.493 0.956 1.00 92.31 232 THR A N 1
ATOM 1730 C CA . THR A 1 232 ? 3.772 8.997 2.316 1.00 92.31 232 THR A CA 1
ATOM 1731 C C . THR A 1 232 ? 2.674 10.063 2.369 1.00 92.31 232 THR A C 1
ATOM 1733 O O . THR A 1 232 ? 2.480 10.700 3.406 1.00 92.31 232 THR A O 1
ATOM 1736 N N . MET A 1 233 ? 1.960 10.301 1.263 1.00 91.94 233 MET A N 1
ATOM 1737 C CA . MET A 1 233 ? 0.874 11.274 1.221 1.00 91.94 233 MET A CA 1
ATOM 1738 C C . MET A 1 233 ? -0.237 10.866 2.194 1.00 91.94 233 MET A C 1
ATOM 1740 O O . MET A 1 233 ? -0.755 9.753 2.141 1.00 91.94 233 MET A O 1
ATOM 1744 N N . VAL A 1 234 ? -0.604 11.799 3.073 1.00 94.50 234 VAL A N 1
ATOM 1745 C CA . VAL A 1 234 ? -1.731 11.642 3.994 1.00 94.50 234 VAL A CA 1
ATOM 1746 C C . VAL A 1 234 ? -3.030 11.796 3.217 1.00 94.50 234 VAL A C 1
ATOM 1748 O O . VAL A 1 234 ? -3.201 12.775 2.489 1.00 94.50 234 VAL A O 1
ATOM 1751 N N . SER A 1 235 ? -3.957 10.866 3.416 1.00 93.38 235 SER A N 1
ATOM 1752 C CA . SER A 1 235 ? -5.319 10.952 2.892 1.00 93.38 235 SER A CA 1
ATOM 1753 C C . SER A 1 235 ? -6.324 11.134 4.028 1.00 93.38 235 SER A C 1
ATOM 1755 O O . SER A 1 235 ? -6.071 10.752 5.173 1.00 93.38 235 SER A O 1
ATOM 1757 N N . THR A 1 236 ? -7.466 11.736 3.705 1.00 96.06 236 THR A N 1
ATOM 1758 C CA . THR A 1 236 ? -8.612 11.874 4.608 1.00 96.06 236 THR A CA 1
ATOM 1759 C C . THR A 1 236 ? -9.851 11.370 3.880 1.00 96.06 236 THR A C 1
ATOM 1761 O O . THR A 1 236 ? -10.129 11.822 2.772 1.00 96.06 236 THR A O 1
ATOM 1764 N N . ALA A 1 237 ? -10.587 10.461 4.507 1.00 93.44 237 ALA A N 1
ATOM 1765 C CA . ALA A 1 237 ? -11.866 9.948 4.044 1.00 93.44 237 ALA A CA 1
ATOM 1766 C C . ALA A 1 237 ? -12.973 10.317 5.038 1.00 93.44 237 ALA A C 1
ATOM 1768 O O . ALA A 1 237 ? -12.734 10.421 6.244 1.00 93.44 237 ALA A O 1
ATOM 1769 N N . TYR A 1 238 ? -14.181 10.489 4.515 1.00 93.75 238 TYR A N 1
ATOM 1770 C CA . TYR A 1 238 ? -15.393 10.736 5.285 1.00 93.75 238 TYR A CA 1
ATOM 1771 C C . TYR A 1 238 ? -16.343 9.570 5.033 1.00 93.75 238 TYR A C 1
ATOM 1773 O O . TYR A 1 238 ? -16.625 9.263 3.877 1.00 93.75 238 TYR A O 1
ATOM 1781 N N . ALA A 1 239 ? -16.813 8.927 6.097 1.00 90.00 239 ALA A N 1
ATOM 1782 C CA . ALA A 1 239 ? -17.823 7.879 6.020 1.00 90.00 239 ALA A CA 1
ATOM 1783 C C . ALA A 1 239 ? -19.049 8.296 6.833 1.00 90.00 239 ALA A C 1
ATOM 1785 O O . ALA A 1 239 ? -18.913 8.749 7.971 1.00 90.00 239 ALA A O 1
ATOM 1786 N N . GLU A 1 240 ? -20.241 8.150 6.263 1.00 90.44 240 GLU A N 1
ATOM 1787 C CA . GLU A 1 240 ? -21.473 8.196 7.050 1.00 90.44 240 GLU A CA 1
ATOM 1788 C C . GLU A 1 240 ? -21.555 6.931 7.896 1.00 90.44 240 GLU A C 1
ATOM 1790 O O . GLU A 1 240 ? -21.269 5.837 7.409 1.00 90.44 240 GLU A O 1
ATOM 1795 N N . VAL A 1 241 ? -21.905 7.070 9.174 1.00 86.94 241 VAL A N 1
ATOM 1796 C CA . VAL A 1 241 ? -21.839 5.940 10.100 1.00 86.94 241 VAL A CA 1
ATOM 1797 C C . VAL A 1 241 ? -23.091 5.801 10.951 1.00 86.94 241 VAL A C 1
ATOM 1799 O O . VAL A 1 241 ? -23.575 6.748 11.571 1.00 86.94 241 VAL A O 1
ATOM 1802 N N . ALA A 1 242 ? -23.588 4.569 11.042 1.00 84.12 242 ALA A N 1
ATOM 1803 C CA . ALA A 1 242 ? -24.608 4.205 12.012 1.00 84.12 242 ALA A CA 1
ATOM 1804 C C . ALA A 1 242 ? -23.979 4.031 13.404 1.00 84.12 242 ALA A C 1
ATOM 1806 O O . ALA A 1 242 ? -22.881 3.489 13.556 1.00 84.12 242 ALA A O 1
ATOM 1807 N N . ARG A 1 243 ? -24.696 4.453 14.451 1.00 78.00 243 ARG A N 1
ATOM 1808 C CA . ARG A 1 243 ? -24.267 4.256 15.843 1.00 78.00 243 ARG A CA 1
ATOM 1809 C C . ARG A 1 243 ? -24.836 2.966 16.420 1.00 78.00 243 ARG A C 1
ATOM 1811 O O . ARG A 1 243 ? -26.017 2.670 16.243 1.00 78.00 243 ARG A O 1
ATOM 1818 N N . ALA A 1 244 ? -24.025 2.222 17.170 1.00 74.12 244 ALA A N 1
ATOM 1819 C CA . ALA A 1 244 ? -24.488 1.020 17.855 1.00 74.12 244 ALA A CA 1
ATOM 1820 C C . ALA A 1 244 ? -25.623 1.345 18.849 1.00 74.12 244 ALA A C 1
ATOM 1822 O O . ALA A 1 244 ? -25.411 2.007 19.867 1.00 74.12 244 ALA A O 1
ATOM 1823 N N . GLY A 1 245 ? -26.831 0.850 18.564 1.00 58.28 245 GLY A N 1
ATOM 1824 C CA . GLY A 1 245 ? -28.020 1.046 19.401 1.00 58.28 245 GLY A CA 1
ATOM 1825 C C . GLY A 1 245 ? -28.998 2.119 18.915 1.00 58.28 245 GLY A C 1
ATOM 1826 O O . GLY A 1 245 ? -30.001 2.349 19.590 1.00 58.28 245 GLY A O 1
ATOM 1827 N N . SER A 1 246 ? -28.776 2.747 17.753 1.00 57.22 246 SER A N 1
ATOM 1828 C CA . SER A 1 246 ? -29.833 3.524 17.100 1.00 57.22 246 SER A CA 1
ATOM 1829 C C . SER A 1 246 ? -30.838 2.571 16.440 1.00 57.22 246 SER A C 1
ATOM 1831 O O . SER A 1 246 ? -30.520 1.816 15.524 1.00 57.22 246 SER A O 1
ATOM 1833 N N . SER A 1 247 ? -32.083 2.570 16.913 1.00 42.38 247 SER A N 1
ATOM 1834 C CA . SER A 1 247 ? -33.174 1.814 16.297 1.00 42.38 247 SER A CA 1
ATOM 1835 C C . SER A 1 247 ? -33.617 2.484 14.993 1.00 42.38 247 SER A C 1
ATOM 1837 O O . SER A 1 247 ? -34.633 3.173 14.938 1.00 42.38 247 SER A O 1
ATOM 1839 N N . HIS A 1 248 ? -32.856 2.300 13.916 1.00 41.75 248 HIS A N 1
ATOM 1840 C CA . HIS A 1 248 ? -33.357 2.582 12.573 1.00 41.75 248 HIS A CA 1
ATOM 1841 C C . HIS A 1 248 ? -34.130 1.363 12.066 1.00 41.75 248 HIS A C 1
ATOM 1843 O O . HIS A 1 248 ? -33.569 0.310 11.778 1.00 41.75 248 HIS A O 1
ATOM 1849 N N . SER A 1 249 ? -35.454 1.514 12.013 1.00 40.72 249 SER A N 1
ATOM 1850 C CA . SER A 1 249 ? -36.375 0.587 11.356 1.00 40.72 249 SER A CA 1
ATOM 1851 C C . SER A 1 249 ? -35.944 0.401 9.900 1.00 40.72 249 SER A C 1
ATOM 1853 O O . SER A 1 249 ? -36.116 1.300 9.075 1.00 40.72 249 SER A O 1
ATOM 1855 N N . ALA A 1 250 ? -35.346 -0.749 9.593 1.00 37.28 250 ALA A N 1
ATOM 1856 C CA . ALA A 1 250 ? -34.985 -1.120 8.237 1.00 37.28 250 ALA A CA 1
ATOM 1857 C C . ALA A 1 250 ? -36.266 -1.295 7.409 1.00 37.28 250 ALA A C 1
ATOM 1859 O O . ALA A 1 250 ? -37.010 -2.264 7.574 1.00 37.28 250 ALA A O 1
ATOM 1860 N N . ARG A 1 251 ? -36.533 -0.361 6.491 1.00 32.69 251 ARG A N 1
ATOM 1861 C CA . ARG A 1 251 ? -37.400 -0.651 5.348 1.00 32.69 251 ARG A CA 1
ATOM 1862 C C . ARG A 1 251 ? -36.620 -1.572 4.419 1.00 32.69 251 ARG A C 1
ATOM 1864 O O . ARG A 1 251 ? -35.657 -1.144 3.794 1.00 32.69 251 ARG A O 1
ATOM 1871 N N . ALA A 1 252 ? -37.053 -2.826 4.353 1.00 34.28 252 ALA A N 1
ATOM 1872 C CA . ALA A 1 252 ? -36.632 -3.777 3.339 1.00 34.28 252 ALA A CA 1
ATOM 1873 C C . ALA A 1 252 ? -36.888 -3.177 1.947 1.00 34.28 252 ALA A C 1
ATOM 1875 O O . ALA A 1 252 ? -38.038 -2.913 1.589 1.00 34.28 252 ALA A O 1
ATOM 1876 N N . ALA A 1 253 ? -35.819 -2.933 1.191 1.00 32.34 253 ALA A N 1
ATOM 1877 C CA . ALA A 1 253 ? -35.908 -2.714 -0.241 1.00 32.34 253 ALA A CA 1
ATOM 1878 C C . ALA A 1 253 ? -35.786 -4.070 -0.944 1.00 32.34 253 ALA A C 1
ATOM 1880 O O . ALA A 1 253 ? -34.906 -4.880 -0.664 1.00 32.34 253 ALA A O 1
ATOM 1881 N N . ASP A 1 254 ? -36.767 -4.283 -1.801 1.00 29.86 254 ASP A N 1
ATOM 1882 C CA . ASP A 1 254 ? -37.154 -5.484 -2.514 1.00 29.86 254 ASP A CA 1
ATOM 1883 C C . ASP A 1 254 ? -36.051 -5.998 -3.459 1.00 29.86 254 ASP A C 1
ATOM 1885 O O . ASP A 1 254 ? -35.497 -5.250 -4.267 1.00 29.86 254 ASP A O 1
ATOM 1889 N N . VAL A 1 255 ? -35.751 -7.297 -3.379 1.00 31.17 255 VAL A N 1
ATOM 1890 C CA . VAL A 1 255 ? -34.871 -8.003 -4.318 1.00 31.17 255 VAL A CA 1
ATOM 1891 C C . VAL A 1 255 ? -35.701 -8.367 -5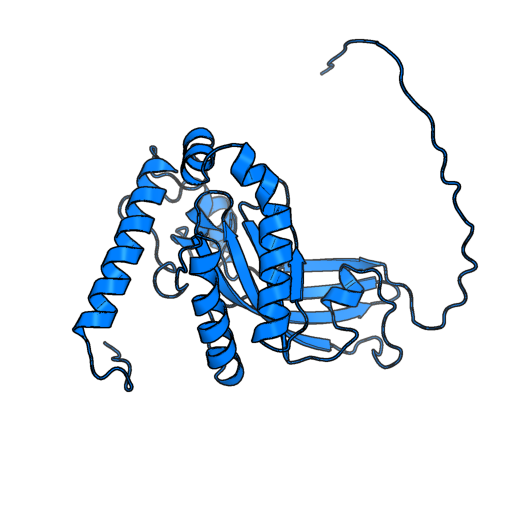.548 1.00 31.17 255 VAL A C 1
ATOM 1893 O O . VAL A 1 255 ? -36.297 -9.440 -5.636 1.00 31.17 255 VAL A O 1
ATOM 1896 N N . GLY A 1 256 ? -35.736 -7.460 -6.521 1.00 26.22 256 GLY A N 1
ATOM 1897 C CA . GLY A 1 256 ? -36.344 -7.688 -7.829 1.00 26.22 256 GLY A CA 1
ATOM 1898 C C . GLY A 1 256 ? -35.388 -8.385 -8.800 1.00 26.22 256 GLY A C 1
ATOM 1899 O O . GLY A 1 256 ? -34.588 -7.738 -9.468 1.00 26.22 256 GLY A O 1
ATOM 1900 N N . ARG A 1 257 ? -35.504 -9.712 -8.920 1.00 29.47 257 ARG A N 1
ATOM 1901 C CA . ARG A 1 257 ? -35.039 -10.484 -10.089 1.00 29.47 257 ARG A CA 1
ATOM 1902 C C . ARG A 1 257 ? -35.805 -10.061 -11.356 1.00 29.47 257 ARG A C 1
ATOM 1904 O O . ARG A 1 257 ? -37.029 -10.000 -11.321 1.00 29.47 257 ARG A O 1
ATOM 1911 N N . GLY A 1 258 ? -35.107 -9.936 -12.489 1.00 25.67 258 GLY A N 1
ATOM 1912 C CA . GLY A 1 258 ? -35.692 -9.920 -13.845 1.00 25.67 258 GLY A CA 1
ATOM 1913 C C . GLY A 1 258 ? -34.815 -9.150 -14.842 1.00 25.67 258 GLY A C 1
ATOM 1914 O O . GLY A 1 258 ? -34.812 -7.932 -14.831 1.00 25.67 258 GLY A O 1
ATOM 1915 N N . ALA A 1 259 ? -33.886 -9.802 -15.545 1.00 27.97 259 ALA A N 1
ATOM 1916 C CA . ALA A 1 259 ? -34.074 -10.447 -16.854 1.00 27.97 259 ALA A CA 1
ATOM 1917 C C . ALA A 1 259 ? -33.981 -9.484 -18.064 1.00 27.97 259 ALA A C 1
ATOM 1919 O O . ALA A 1 259 ? -34.834 -8.634 -18.261 1.00 27.97 259 ALA A O 1
ATOM 1920 N N . LEU A 1 260 ? -32.935 -9.714 -18.874 1.00 30.17 260 LEU A N 1
ATOM 1921 C CA . LEU A 1 260 ? -32.901 -9.763 -20.347 1.00 30.17 260 LEU A CA 1
ATOM 1922 C C . LEU A 1 260 ? -33.747 -8.754 -21.154 1.00 30.17 260 LEU A C 1
ATOM 1924 O O . LEU A 1 260 ? -34.969 -8.847 -21.176 1.00 30.17 260 LEU A O 1
ATOM 1928 N N . GLY A 1 261 ? -33.082 -7.983 -22.027 1.00 24.50 261 GLY A N 1
ATOM 1929 C CA . GLY A 1 261 ? -33.678 -7.620 -23.319 1.00 24.50 261 GLY A CA 1
ATOM 1930 C C . GLY A 1 261 ? -33.309 -6.259 -23.908 1.00 24.50 261 GLY A C 1
ATOM 1931 O O . GLY A 1 261 ? -33.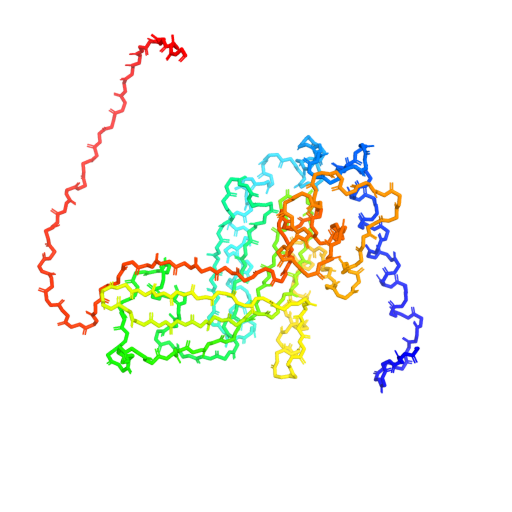847 -5.240 -23.506 1.00 24.50 261 GLY A O 1
ATOM 1932 N N . SER A 1 262 ? -32.502 -6.311 -24.974 1.00 29.77 262 SER A N 1
ATOM 1933 C CA . SER A 1 262 ? -32.584 -5.491 -26.198 1.00 29.77 262 SER A CA 1
ATOM 1934 C C . SER A 1 262 ? -32.414 -3.960 -26.148 1.00 29.77 262 SER A C 1
ATOM 1936 O O . SER A 1 262 ? -33.323 -3.234 -25.776 1.00 29.77 262 SER A O 1
ATOM 1938 N N . GLY A 1 263 ? -31.323 -3.503 -26.780 1.00 24.50 263 GLY A N 1
ATOM 1939 C CA . GLY A 1 263 ? -31.376 -2.663 -27.987 1.00 24.50 263 GLY A CA 1
ATOM 1940 C C . GLY A 1 263 ? -31.656 -1.162 -27.837 1.00 24.50 263 GLY A C 1
ATOM 1941 O O . GLY A 1 263 ? -32.713 -0.752 -27.381 1.00 24.50 263 GLY A O 1
ATOM 1942 N N . GLY A 1 264 ? -30.763 -0.333 -28.388 1.00 26.95 264 GLY A N 1
ATOM 1943 C CA . GLY A 1 264 ? -31.076 1.066 -28.704 1.00 26.95 264 GLY A CA 1
ATOM 1944 C C . GLY A 1 264 ? -29.852 1.969 -28.673 1.00 26.95 264 GLY A C 1
ATOM 1945 O O . GLY A 1 264 ? -29.289 2.206 -27.616 1.00 26.95 264 GLY A O 1
ATOM 1946 N N . GLY A 1 265 ? -29.418 2.442 -29.840 1.00 25.92 265 GLY A N 1
ATOM 1947 C CA . GLY A 1 265 ? -28.163 3.166 -30.007 1.00 25.92 265 GLY A CA 1
ATOM 1948 C C . GLY A 1 265 ? -28.197 4.675 -29.728 1.00 25.92 265 GLY A C 1
ATOM 1949 O O . GLY A 1 265 ? -29.246 5.305 -29.718 1.00 25.92 265 GLY A O 1
ATOM 1950 N N . VAL A 1 266 ? -26.973 5.212 -29.647 1.00 27.81 266 VAL A N 1
ATOM 1951 C CA . VAL A 1 266 ? -26.484 6.519 -30.137 1.00 27.81 266 VAL A CA 1
ATOM 1952 C C . VAL A 1 266 ? -27.164 7.797 -29.605 1.00 27.81 266 VAL A C 1
ATOM 1954 O O . VAL A 1 266 ? -28.280 8.122 -29.995 1.00 27.81 266 VAL A O 1
ATOM 1957 N N . ARG A 1 267 ? -26.392 8.646 -28.898 1.00 29.12 267 ARG A N 1
ATOM 1958 C CA . ARG A 1 267 ? -25.889 9.950 -29.412 1.00 29.12 267 ARG A CA 1
ATOM 1959 C C . ARG A 1 267 ? -24.998 10.689 -28.405 1.00 29.12 267 ARG A C 1
ATOM 1961 O O . ARG A 1 267 ? -25.434 11.069 -27.328 1.00 29.12 267 ARG A O 1
ATOM 1968 N N . LEU A 1 268 ? -23.785 10.983 -28.871 1.00 34.47 268 LEU A N 1
ATOM 1969 C CA . LEU A 1 268 ? -22.912 12.070 -28.428 1.00 34.47 268 LEU A CA 1
ATOM 1970 C C . LEU A 1 268 ? -23.526 13.434 -28.767 1.00 34.47 268 LEU A C 1
ATOM 1972 O O . LEU A 1 268 ? -23.958 13.632 -29.907 1.00 34.47 268 LEU A O 1
ATOM 1976 N N . ARG A 1 269 ? -23.470 14.364 -27.811 1.00 31.06 269 ARG A N 1
ATOM 1977 C CA . ARG A 1 269 ? -23.324 15.829 -27.953 1.00 31.06 269 ARG A CA 1
ATOM 1978 C C . ARG A 1 269 ? -22.793 16.328 -26.604 1.00 31.06 269 ARG A C 1
ATOM 1980 O O . ARG A 1 269 ? -23.260 15.829 -25.590 1.00 31.06 269 ARG A O 1
ATOM 1987 N N . SER A 1 270 ? -21.885 17.280 -26.483 1.00 44.44 270 SER A N 1
ATOM 1988 C CA . SER A 1 270 ? -21.078 18.102 -27.395 1.00 44.44 270 SER A CA 1
ATOM 1989 C C . SER A 1 270 ? -20.104 18.851 -26.496 1.00 44.44 270 SER A C 1
ATOM 1991 O O . SER A 1 270 ? -20.565 19.197 -25.383 1.00 44.44 270 SER A O 1
#

Secondary structure (DSSP, 8-state):
----TT-S-HHHHHHHHHHHHHHHHHHHHHH-TT-BTT---HHHHHHHTTSHHHHHTHHHHHHHHHHHHHHHHTS-EEEE---TT-SEEEEEEEEE--SSPHHHHHHS-PPBPTT--TT-EEEEEEEEEEEESSSSEEEEEEEEEEEEEETTEEEEEEEE-SS---HHHHHHHHHHHHHGGGGTPEEE-TTTSSSPPTT-B-TTHHHHHTTTTTS--S--HHHHHT-SS-TT--EEEEEE--BTT-------------------------

Foldseek 3Di:
DDDDPPDPDPPVVVVLLVVLVVVLVVLCCQQCVVLEFPDGDVVLLQVQCVHPVSLVCVVVLVVVLQVVLCVQLVFHKDWAQDDPQWQWIKIKTFQFDDPVDPCCQFPVQDFDEPPQDAPDKGKTKIWIWTQGSRHLEIETWIWIWIWHDDPQKIKIKIFTDLADDDPSCVVSVVRSQVCSVVSVYHYDRSVSQVAADPPHHQHCVCVVPCVPPVGPRHDTSCCSTGNVYPRRDMDIDMGRHHHPPPPDDDDDDDDDDDDDDDDDDDDDDD

Sequence (270 aa):
MGGCTNCGGKSGCDDRKGGMMSAVDEALTRLYPSRTWGEPDDAEALALRGGAAALAELPEVLASLADELASELRAATFVRFGGEDEPCDYVYVLCLGRAPCILQVRDHEVPVPQEWQPGETITEQYLRLCVSHRAPMAALQQVTLAAKLEGDSLVVRELPRAGVYDAPLLSRMQRAVAILPAYGLLHLDFGDIAGPPDGFSSGVWPELYAVKTGGVSAPAIANYLFFPQPATMVSTAYAEVARAGSSHSARAADVGRGALGSGGGVRLRS

pLDDT: mean 84.33, std 21.1, range [24.5, 98.56]

Radius of gyration: 21.41 Å; chains: 1; bounding box: 65×41×54 Å